Protein AF-A0A416H8G9-F1 (afdb_monomer)

Solvent-accessible surface area (backbone atoms only — not comparable to full-atom values): 13005 Å² total; per-residue (Å²): 38,46,40,58,6,48,70,27,66,53,46,14,32,50,13,48,79,43,78,38,72,50,59,81,44,79,24,55,29,60,42,10,0,0,34,11,0,0,20,3,62,69,19,34,13,3,30,8,29,42,36,38,37,40,20,17,44,37,40,20,28,12,47,40,0,0,1,32,8,0,0,21,23,76,67,27,14,5,27,9,29,39,40,35,29,65,22,33,21,39,38,41,19,28,33,76,69,22,33,20,70,10,13,5,66,86,25,50,53,58,49,79,46,72,57,18,16,36,43,20,52,55,50,47,28,38,46,26,37,69,22,45,56,71,54,69,45,72,44,50,68,89,19,37,40,33,31,42,66,89,16,34,45,33,39,43,66,92,33,51,42,44,41,59,31,42,35,41,38,54,22,36,38,38,39,42,41,83,64,72,44,63,69,73,45,71,87,50,57,58,27,38,66,60,54,62,52,78,46,42,28,44,98,92,42,74,45,85,85,75,70,83,59,75,72,40,61,37,36,44,33,30,40,44,53,86,46,74,53,91,82,61,94,27,60,90,61,39,35,35,35,23,51,76,90,45,76,74,48,75,35,63,51,52,98,49,30,30,70,46,83,44,67,30,52,66,87,90,36,57,94,74,91,80,60,78,49,71,70

Nearest PDB structures (foldseek):
  8xrp-assembly1_O  TM=6.177E-01  e=4.328E+00  Homo sapiens
  8yi7-assembly1_C  TM=5.721E-01  e=3.527E+00  Homo sapiens
  3l5i-assembly1_A  TM=3.978E-01  e=3.351E+00  Homo sapiens
  4y9v-assembly1_A  TM=1.645E-01  e=2.225E+00  Acinetobacter phage AP22

Mean predicted aligned error: 10.94 Å

Foldseek 3Di:
DLAAWEEDQAETAWRAEEEAQEDAEFFEEAFFWSHTWYEHEAYEIHWRHAYEYAYYEEFFEYAQWASGTWGDYPHAIHWRAEYEYHYQYAYAQYYNQAWSHTIGHRYGRHYYHYAAYWYHRHQEIEGHAEHEHRAEDENDAPHEHEYAANYEYEDAAPHAYHYNYEYEYPHYYAYAPQDHPDDYDDDDHHAYPWDWDWWKDFPRHTDPVPDDDQQGKIKTKIQTPDDDHPDDPDDPQKKFKDWVPHTPDMFGHDPRMTIDIHHQYDPVRDPDDIDMDMD

Structure (mmCIF, N/CA/C/O backbone):
data_AF-A0A416H8G9-F1
#
_entry.id   AF-A0A416H8G9-F1
#
loop_
_atom_site.group_PDB
_atom_site.id
_atom_site.type_symbol
_atom_site.label_atom_id
_atom_site.label_alt_id
_atom_site.label_comp_id
_atom_site.label_asym_id
_atom_site.label_entity_id
_atom_site.label_seq_id
_atom_site.pdbx_PDB_ins_code
_atom_site.Cartn_x
_atom_site.Cartn_y
_atom_site.Cartn_z
_atom_site.occupancy
_atom_site.B_iso_or_equiv
_atom_site.auth_seq_id
_atom_site.auth_comp_id
_atom_site.auth_asym_id
_atom_site.auth_atom_id
_atom_site.pdbx_PDB_model_num
ATOM 1 N N . ALA A 1 1 ? 6.445 -4.643 -20.396 1.00 96.81 1 ALA A N 1
ATOM 2 C CA . ALA A 1 1 ? 6.215 -4.467 -18.958 1.00 96.81 1 ALA A CA 1
ATOM 3 C C . ALA A 1 1 ? 5.342 -5.609 -18.469 1.00 96.81 1 ALA A C 1
ATOM 5 O O . ALA A 1 1 ? 4.751 -6.277 -19.313 1.00 96.81 1 ALA A O 1
ATOM 6 N N . GLY A 1 2 ? 5.252 -5.830 -17.157 1.00 97.88 2 GLY A N 1
ATOM 7 C CA . GLY A 1 2 ? 4.222 -6.715 -16.602 1.00 97.88 2 GLY A CA 1
ATOM 8 C C . GLY A 1 2 ? 2.822 -6.176 -16.919 1.00 97.88 2 GLY A C 1
ATOM 9 O O . GLY A 1 2 ? 1.976 -6.901 -17.428 1.00 97.88 2 GLY A O 1
ATOM 10 N N . ILE A 1 3 ? 2.626 -4.866 -16.727 1.00 98.56 3 ILE A N 1
ATOM 11 C CA . ILE A 1 3 ? 1.451 -4.103 -17.182 1.00 98.56 3 ILE A CA 1
ATOM 12 C C . ILE A 1 3 ? 1.928 -2.863 -17.947 1.00 98.56 3 ILE A C 1
ATOM 14 O O . ILE A 1 3 ? 2.752 -2.107 -17.434 1.00 98.56 3 ILE A O 1
ATOM 18 N N . GLY A 1 4 ? 1.421 -2.641 -19.162 1.00 98.06 4 GLY A N 1
ATOM 19 C CA . GLY A 1 4 ? 1.757 -1.479 -19.991 1.00 98.06 4 GLY A CA 1
ATOM 20 C C . GLY A 1 4 ? 2.415 -1.860 -21.316 1.00 98.06 4 GLY A C 1
ATOM 21 O O . GLY A 1 4 ? 1.924 -2.720 -22.044 1.00 98.06 4 GLY A O 1
ATOM 22 N N . GLY A 1 5 ? 3.525 -1.203 -21.646 1.00 97.62 5 GLY A N 1
ATOM 23 C CA . GLY A 1 5 ? 4.149 -1.267 -22.963 1.00 97.62 5 GLY A CA 1
ATOM 24 C C . GLY A 1 5 ? 4.795 -2.616 -23.299 1.00 97.62 5 GLY A C 1
ATOM 25 O O . GLY A 1 5 ? 5.463 -3.238 -22.465 1.00 97.62 5 GLY A O 1
ATOM 26 N N . GLY A 1 6 ? 4.634 -3.061 -24.548 1.00 96.81 6 GLY A N 1
ATOM 27 C CA . GLY A 1 6 ? 5.228 -4.296 -25.075 1.00 96.81 6 GLY A CA 1
ATOM 28 C C . GLY A 1 6 ? 6.736 -4.197 -25.336 1.00 96.81 6 GLY A C 1
ATOM 29 O O . GLY A 1 6 ? 7.301 -3.110 -25.435 1.00 96.81 6 GLY A O 1
ATOM 30 N N . SER A 1 7 ? 7.412 -5.339 -25.451 1.00 96.25 7 SER A N 1
ATOM 31 C CA . SER A 1 7 ? 8.809 -5.382 -25.902 1.00 96.25 7 SER A CA 1
ATOM 32 C C . SER A 1 7 ? 8.925 -5.114 -27.402 1.00 96.25 7 SER A C 1
ATOM 34 O O . SER A 1 7 ? 8.075 -5.567 -28.167 1.00 96.25 7 SER A O 1
ATOM 36 N N . GLY A 1 8 ? 10.011 -4.475 -27.831 1.00 92.12 8 GLY A N 1
ATOM 37 C CA . GLY A 1 8 ? 10.322 -4.283 -29.246 1.00 92.12 8 GLY A CA 1
ATOM 38 C C . GLY A 1 8 ? 11.797 -4.510 -29.559 1.00 92.12 8 GLY A C 1
ATOM 39 O O . GLY A 1 8 ? 12.669 -4.377 -28.698 1.00 92.12 8 GLY A O 1
ATOM 40 N N . SER A 1 9 ? 12.078 -4.876 -30.811 1.00 89.19 9 SER A N 1
ATOM 41 C CA . SER A 1 9 ? 13.441 -5.116 -31.292 1.00 89.19 9 SER A CA 1
ATOM 42 C C . SER A 1 9 ? 14.264 -3.828 -31.328 1.00 89.19 9 SER A C 1
ATOM 44 O O . SER A 1 9 ? 15.417 -3.842 -30.920 1.00 89.19 9 SER A O 1
ATOM 46 N N . SER A 1 10 ? 13.681 -2.706 -31.747 1.00 87.12 10 SER A N 1
ATOM 47 C CA . SER A 1 10 ? 14.335 -1.390 -31.778 1.00 87.12 10 SER A CA 1
ATOM 48 C C . SER A 1 10 ? 13.939 -0.501 -30.597 1.00 87.12 10 SER A C 1
ATOM 50 O O . SER A 1 10 ? 14.797 0.107 -29.960 1.00 87.12 10 SER A O 1
ATOM 52 N N . SER A 1 11 ? 12.650 -0.441 -30.270 1.00 93.12 11 SER A N 1
ATOM 53 C CA . SER A 1 11 ? 12.134 0.389 -29.181 1.00 93.12 11 SER A CA 1
ATOM 54 C C . SER A 1 11 ? 11.072 -0.358 -28.392 1.00 93.12 11 SER A C 1
ATOM 56 O O . SER A 1 11 ? 10.182 -0.975 -28.976 1.00 93.12 11 SER A O 1
ATOM 58 N N . GLY A 1 12 ? 11.156 -0.291 -27.066 1.00 96.62 12 GLY A N 1
ATOM 59 C CA . GLY A 1 12 ? 10.085 -0.750 -26.192 1.00 96.62 12 GLY A CA 1
ATOM 60 C C . GLY A 1 12 ? 8.863 0.160 -26.314 1.00 96.62 12 GLY A C 1
ATOM 61 O O . GLY A 1 12 ? 8.994 1.376 -26.449 1.00 96.62 12 GLY A O 1
ATOM 62 N N . GLY A 1 13 ? 7.666 -0.419 -26.246 1.00 97.94 13 GLY A N 1
ATOM 63 C CA . GLY A 1 13 ? 6.428 0.353 -26.205 1.00 97.94 13 GLY A CA 1
ATOM 64 C C . GLY A 1 13 ? 6.337 1.183 -24.924 1.00 97.94 13 GLY A C 1
ATOM 65 O O . GLY A 1 13 ? 6.732 0.723 -23.852 1.00 97.94 13 GLY A O 1
ATOM 66 N N . SER A 1 14 ? 5.805 2.398 -25.015 1.00 97.56 14 SER A N 1
ATOM 67 C CA . SER A 1 14 ? 5.523 3.227 -23.837 1.00 97.56 14 SER A CA 1
ATOM 68 C C . SER A 1 14 ? 4.392 2.635 -22.990 1.00 97.56 14 SER A C 1
ATOM 70 O O . SER A 1 14 ? 3.512 1.954 -23.511 1.00 97.56 14 SER A O 1
ATOM 72 N N . GLY A 1 15 ? 4.391 2.928 -21.688 1.00 97.44 15 GLY A N 1
ATOM 73 C CA . GLY A 1 15 ? 3.381 2.450 -20.739 1.00 97.44 15 GLY A CA 1
ATOM 74 C C . GLY A 1 15 ? 1.970 2.990 -20.969 1.00 97.44 15 GLY A C 1
ATOM 75 O O . GLY A 1 15 ? 1.012 2.382 -20.507 1.00 97.44 15 GLY A O 1
ATOM 76 N N . GLY A 1 16 ? 1.823 4.085 -21.723 1.00 97.62 16 GLY A N 1
ATOM 77 C CA . GLY A 1 16 ? 0.521 4.701 -21.986 1.00 97.62 16 GLY A CA 1
ATOM 78 C C . GLY A 1 16 ? -0.097 5.289 -20.717 1.00 97.62 16 GLY A C 1
ATOM 79 O O . GLY A 1 16 ? 0.622 5.814 -19.869 1.00 97.62 16 GLY A O 1
ATOM 80 N N . THR A 1 17 ? -1.421 5.219 -20.600 1.00 98.62 17 THR A N 1
ATOM 81 C CA . THR A 1 17 ? -2.151 5.601 -19.384 1.00 98.62 17 THR A CA 1
ATOM 82 C C . THR A 1 17 ? -2.573 4.339 -18.645 1.00 98.62 17 THR A C 1
ATOM 84 O O . THR A 1 17 ? -3.268 3.500 -19.215 1.00 98.62 17 THR A O 1
ATOM 87 N N . ILE A 1 18 ? -2.153 4.208 -17.389 1.00 98.75 18 ILE A N 1
ATOM 88 C CA . ILE A 1 18 ? -2.459 3.067 -16.525 1.00 98.75 18 ILE A CA 1
ATOM 89 C C . ILE A 1 18 ? -3.133 3.600 -15.263 1.00 98.75 18 ILE A C 1
ATOM 91 O O . ILE A 1 18 ? -2.571 4.446 -14.566 1.00 98.75 18 ILE A O 1
ATOM 95 N N . GLU A 1 19 ? -4.324 3.091 -14.962 1.00 98.62 19 GLU A N 1
ATOM 96 C CA . GLU A 1 19 ? -5.094 3.453 -13.774 1.00 98.62 19 GLU A CA 1
ATOM 97 C C . GLU A 1 19 ? -5.441 2.193 -12.976 1.00 98.62 19 GLU A C 1
ATOM 99 O O . GLU A 1 19 ? -5.990 1.235 -13.522 1.00 98.62 19 GLU A O 1
ATOM 104 N N . ILE A 1 20 ? -5.087 2.182 -11.690 1.00 98.50 20 ILE A N 1
ATOM 105 C CA . ILE A 1 20 ? -5.393 1.097 -10.754 1.00 98.50 20 ILE A CA 1
ATOM 106 C C . ILE A 1 20 ? -6.251 1.669 -9.634 1.00 98.50 20 ILE A C 1
ATOM 108 O O . ILE A 1 20 ? -5.776 2.457 -8.816 1.00 98.50 20 ILE A O 1
ATOM 112 N N . SER A 1 21 ? -7.515 1.258 -9.597 1.00 97.75 21 SER A N 1
ATOM 113 C CA . SER A 1 21 ? -8.502 1.769 -8.643 1.00 97.75 21 SER A CA 1
ATOM 114 C C . SER A 1 21 ? -8.726 0.880 -7.420 1.00 97.75 21 SER A C 1
ATOM 116 O O . SER A 1 21 ? -9.435 1.280 -6.501 1.00 97.75 21 SER A O 1
ATOM 118 N N . GLY A 1 22 ? -8.163 -0.330 -7.393 1.00 94.75 22 GLY A N 1
ATOM 119 C CA . GLY A 1 22 ? -8.378 -1.286 -6.310 1.00 94.75 22 GLY A CA 1
ATOM 120 C C . GLY A 1 22 ? -7.903 -2.700 -6.634 1.00 94.75 22 GLY A C 1
ATOM 121 O O . GLY A 1 22 ? -7.316 -2.956 -7.686 1.00 94.75 22 GLY A O 1
ATOM 122 N N . GLY A 1 23 ? -8.208 -3.626 -5.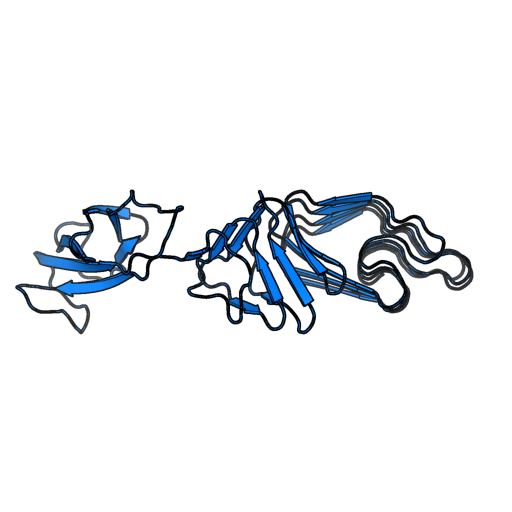722 1.00 96.81 23 GLY A N 1
ATOM 123 C CA . GLY A 1 23 ? -7.859 -5.043 -5.833 1.00 96.81 23 GLY A CA 1
ATOM 124 C C . GLY A 1 23 ? -6.406 -5.356 -5.470 1.00 96.81 23 GLY A C 1
ATOM 125 O O . GLY A 1 23 ? -5.660 -4.498 -4.997 1.00 96.81 23 GLY A O 1
ATOM 126 N N . THR A 1 24 ? -6.013 -6.610 -5.686 1.00 97.38 24 THR A N 1
ATOM 127 C CA . THR A 1 24 ? -4.623 -7.063 -5.559 1.00 97.38 24 THR A CA 1
ATOM 128 C C . THR A 1 24 ? -4.001 -7.141 -6.946 1.00 97.38 24 THR A C 1
ATOM 130 O O . THR A 1 24 ? -4.431 -7.935 -7.781 1.00 97.38 24 THR A O 1
ATOM 133 N N . VAL A 1 25 ? -2.979 -6.329 -7.196 1.00 98.50 25 VAL A N 1
ATOM 134 C CA . VAL A 1 25 ? -2.263 -6.273 -8.472 1.00 98.50 25 VAL A CA 1
ATOM 135 C C . VAL A 1 25 ? -0.829 -6.719 -8.251 1.00 98.50 25 VAL A C 1
ATOM 137 O O . VAL A 1 25 ? -0.121 -6.173 -7.412 1.00 98.50 25 VAL A O 1
ATOM 140 N N . THR A 1 26 ? -0.378 -7.708 -9.017 1.00 98.50 26 THR A N 1
ATOM 141 C CA . THR A 1 26 ? 1.024 -8.138 -9.039 1.00 98.50 26 THR A CA 1
ATOM 142 C C . THR A 1 26 ? 1.532 -8.091 -10.471 1.00 98.50 26 THR A C 1
ATOM 144 O O . THR A 1 26 ? 1.047 -8.822 -11.330 1.00 98.50 26 THR A O 1
ATOM 147 N N . ALA A 1 27 ? 2.500 -7.219 -10.730 1.00 98.50 27 ALA A N 1
ATOM 148 C CA . ALA A 1 27 ? 3.074 -6.987 -12.043 1.00 98.50 27 ALA A CA 1
ATOM 149 C C . ALA A 1 27 ? 4.587 -7.204 -11.983 1.00 98.50 27 ALA A C 1
ATOM 151 O O . ALA A 1 27 ? 5.305 -6.475 -11.302 1.00 98.50 27 ALA A O 1
ATOM 152 N N . THR A 1 28 ? 5.070 -8.218 -12.696 1.00 98.44 28 THR A N 1
ATOM 153 C CA . THR A 1 28 ? 6.483 -8.608 -12.691 1.00 98.44 28 THR A CA 1
ATOM 154 C C . THR A 1 28 ? 7.054 -8.555 -14.103 1.00 98.44 28 THR A C 1
ATOM 156 O O . THR A 1 28 ? 6.348 -8.771 -15.090 1.00 98.44 28 THR A O 1
ATOM 159 N N . SER A 1 29 ? 8.338 -8.235 -14.221 1.00 98.25 29 SER A N 1
ATOM 160 C CA . SER A 1 29 ? 9.050 -8.212 -15.497 1.00 98.25 29 SER A CA 1
ATOM 161 C C . SER A 1 29 ? 10.532 -8.520 -15.289 1.00 98.25 29 SER A C 1
ATOM 163 O O . SER A 1 29 ? 11.078 -8.324 -14.214 1.00 98.25 29 SER A O 1
ATOM 165 N N . VAL A 1 30 ? 11.214 -9.004 -16.325 1.00 97.31 30 VAL A N 1
ATOM 166 C CA . VAL A 1 30 ? 12.681 -9.143 -16.292 1.00 97.31 30 VAL A CA 1
ATOM 167 C C . VAL A 1 30 ? 13.343 -7.892 -16.865 1.00 97.31 30 VAL A C 1
ATOM 169 O O . VAL A 1 30 ? 14.249 -7.331 -16.263 1.00 97.31 30 VAL A O 1
ATOM 172 N N . HIS A 1 31 ? 12.880 -7.429 -18.029 1.00 96.88 31 HIS A N 1
ATOM 173 C CA . HIS A 1 31 ? 13.537 -6.352 -18.778 1.00 96.88 31 HIS A CA 1
ATOM 174 C C . HIS A 1 31 ? 12.720 -5.054 -18.833 1.00 96.88 31 HIS A C 1
ATOM 176 O O . HIS A 1 31 ? 13.243 -3.968 -18.605 1.00 96.88 31 HIS A O 1
ATOM 182 N N . GLY A 1 32 ? 11.424 -5.139 -19.145 1.00 97.75 32 GLY A N 1
ATOM 183 C CA . GLY A 1 32 ? 10.541 -3.970 -19.072 1.00 97.75 32 GLY A CA 1
ATOM 184 C C . GLY A 1 32 ? 10.281 -3.566 -17.622 1.00 97.75 32 GLY A C 1
ATOM 185 O O . GLY A 1 32 ? 10.695 -4.276 -16.705 1.00 97.75 32 GLY A O 1
ATOM 186 N N . ALA A 1 33 ? 9.545 -2.485 -17.405 1.00 98.56 33 ALA A N 1
ATOM 187 C CA . ALA A 1 33 ? 9.087 -2.151 -16.065 1.00 98.56 33 ALA A CA 1
ATOM 188 C C . ALA A 1 33 ? 8.105 -3.205 -15.519 1.00 98.56 33 ALA A C 1
ATOM 190 O O . ALA A 1 33 ? 7.468 -3.920 -16.304 1.00 98.56 33 ALA A O 1
ATOM 191 N N . GLY A 1 34 ? 7.950 -3.290 -14.196 1.00 98.75 34 GLY A N 1
ATOM 192 C CA . GLY A 1 34 ? 6.837 -4.031 -13.594 1.00 98.75 34 GLY A CA 1
ATOM 193 C C . GLY A 1 34 ? 5.511 -3.446 -14.086 1.00 98.75 34 GLY A C 1
ATOM 194 O O . GLY A 1 34 ? 4.744 -4.122 -14.773 1.00 98.75 34 GLY A O 1
ATOM 195 N N . ILE A 1 35 ? 5.318 -2.142 -13.869 1.00 98.88 35 ILE A N 1
ATOM 196 C CA . ILE A 1 35 ? 4.219 -1.341 -14.433 1.00 98.88 35 ILE A CA 1
ATOM 197 C C . ILE A 1 35 ? 4.806 -0.165 -15.221 1.00 98.88 35 ILE A C 1
ATOM 199 O O . ILE A 1 35 ? 5.569 0.624 -14.671 1.00 98.88 35 ILE A O 1
ATOM 203 N N . GLY A 1 36 ? 4.454 -0.026 -16.500 1.00 98.62 36 GLY A N 1
ATOM 204 C CA . GLY A 1 36 ? 4.887 1.085 -17.350 1.00 98.62 36 GLY A CA 1
ATOM 205 C C . GLY A 1 36 ? 5.529 0.631 -18.660 1.00 98.62 36 GLY A C 1
ATOM 206 O O . GLY A 1 36 ? 4.899 -0.037 -19.476 1.00 98.62 36 GLY A O 1
ATOM 207 N N . GLY A 1 37 ? 6.772 1.041 -18.900 1.00 98.44 37 GLY A N 1
ATOM 208 C CA . GLY A 1 37 ? 7.460 0.937 -20.184 1.00 98.44 37 GLY A CA 1
ATOM 209 C C . GLY A 1 37 ? 7.992 -0.454 -20.547 1.00 98.44 37 GLY A C 1
ATOM 210 O O . GLY A 1 37 ? 8.422 -1.246 -19.705 1.00 98.44 37 GLY A O 1
ATOM 211 N N . GLY A 1 38 ? 7.982 -0.764 -21.841 1.00 98.25 38 GLY A N 1
ATOM 212 C CA . GLY A 1 38 ? 8.476 -2.011 -22.417 1.00 98.25 38 GLY A CA 1
ATOM 213 C C . GLY A 1 38 ? 9.994 -2.075 -22.601 1.00 98.25 38 GLY A C 1
ATOM 214 O O . GLY A 1 38 ? 10.701 -1.079 -22.492 1.00 98.25 38 GLY A O 1
ATOM 215 N N . TYR A 1 39 ? 10.500 -3.268 -22.906 1.00 98.00 39 TYR A N 1
ATOM 216 C CA . TYR A 1 39 ? 11.921 -3.508 -23.178 1.00 98.00 39 TYR A CA 1
ATOM 217 C C . TYR A 1 39 ? 12.284 -3.204 -24.639 1.00 98.00 39 TYR A C 1
ATOM 219 O O . TYR A 1 39 ? 11.576 -3.659 -25.539 1.00 98.00 39 TYR A O 1
ATOM 227 N N . GLY A 1 40 ? 13.386 -2.488 -24.877 1.00 96.81 40 GLY A N 1
ATOM 228 C CA . GLY A 1 40 ? 13.958 -2.276 -26.214 1.00 96.81 40 GLY A CA 1
ATOM 229 C C . GLY A 1 40 ? 15.236 -3.090 -26.430 1.00 96.81 40 GLY A C 1
ATOM 230 O O . GLY A 1 40 ? 16.276 -2.739 -25.879 1.00 96.81 40 GLY A O 1
ATOM 231 N N . TYR A 1 41 ? 15.192 -4.149 -27.247 1.00 92.31 41 TYR A N 1
ATOM 232 C CA . TYR A 1 41 ? 16.311 -5.097 -27.360 1.00 92.31 41 TYR A CA 1
ATOM 233 C C . TYR A 1 41 ? 17.579 -4.463 -27.940 1.00 92.31 41 TYR A C 1
ATOM 235 O O . TYR A 1 41 ? 18.635 -4.572 -27.343 1.00 92.31 41 TYR A O 1
ATOM 243 N N . TYR A 1 42 ? 17.505 -3.767 -29.070 1.00 89.00 42 TYR A N 1
ATOM 244 C CA . TYR A 1 42 ? 18.666 -3.139 -29.717 1.00 89.00 42 TYR A CA 1
ATOM 245 C C . TYR A 1 42 ? 18.675 -1.612 -29.599 1.00 89.00 42 TYR A C 1
ATOM 247 O O . TYR A 1 42 ? 19.499 -0.954 -30.229 1.00 89.00 42 TYR A O 1
ATOM 255 N N . GLY A 1 43 ? 17.762 -1.028 -28.823 1.00 89.44 43 GLY A N 1
ATOM 256 C CA . GLY A 1 43 ? 17.635 0.424 -28.754 1.00 89.44 43 GLY A CA 1
ATOM 257 C C . GLY A 1 43 ? 17.068 0.914 -27.436 1.00 89.44 43 GLY A C 1
ATOM 258 O O . GLY A 1 43 ? 17.675 0.698 -26.387 1.00 89.44 43 GLY A O 1
ATOM 259 N N . VAL A 1 44 ? 15.958 1.646 -27.503 1.00 95.06 44 VAL A N 1
ATOM 260 C CA . VAL A 1 44 ? 15.477 2.465 -26.383 1.00 95.06 44 VAL A CA 1
ATOM 261 C C . VAL A 1 44 ? 14.359 1.753 -25.630 1.00 95.06 44 VAL A C 1
ATOM 263 O O . VAL A 1 44 ? 13.414 1.248 -26.237 1.00 9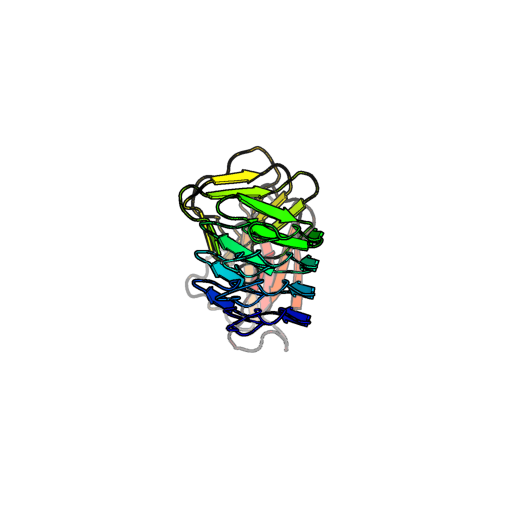5.06 44 VAL A O 1
ATOM 266 N N . GLY A 1 45 ? 14.458 1.709 -24.306 1.00 97.50 45 GLY A N 1
ATOM 267 C CA . GLY A 1 45 ? 13.384 1.242 -23.441 1.00 97.50 45 GLY A CA 1
ATOM 268 C C . GLY A 1 45 ? 12.159 2.153 -23.520 1.00 97.50 45 GLY A C 1
ATOM 269 O O . GLY A 1 45 ? 12.267 3.367 -23.687 1.00 97.50 45 GLY A O 1
ATOM 270 N N . GLY A 1 46 ? 10.970 1.574 -23.398 1.00 98.19 46 GLY A N 1
ATOM 271 C CA . GLY A 1 46 ? 9.729 2.339 -23.413 1.00 98.19 46 GLY A CA 1
ATOM 272 C C . GLY A 1 46 ? 9.624 3.259 -22.199 1.00 98.19 46 GLY A C 1
ATOM 273 O O . GLY A 1 46 ? 10.012 2.882 -21.091 1.00 98.19 46 GLY A O 1
ATOM 274 N N . SER A 1 47 ? 9.079 4.462 -22.383 1.00 98.12 47 SER A N 1
ATOM 275 C CA . SER A 1 47 ? 8.805 5.377 -21.268 1.00 98.12 47 SER A CA 1
ATOM 276 C C . SER A 1 47 ? 7.659 4.861 -20.391 1.00 98.12 47 SER A C 1
ATOM 278 O O . SER A 1 47 ? 6.757 4.189 -20.887 1.00 98.12 47 SER A O 1
ATOM 280 N N . GLY A 1 48 ? 7.650 5.210 -19.104 1.00 98.06 48 GLY A N 1
ATOM 281 C CA . GLY A 1 48 ? 6.655 4.737 -18.135 1.00 98.06 48 GLY A CA 1
ATOM 282 C C . GLY A 1 48 ? 5.223 5.203 -18.379 1.00 98.06 48 GLY A C 1
ATOM 283 O O . GLY A 1 48 ? 4.291 4.513 -17.983 1.00 98.06 48 GLY A O 1
ATOM 284 N N . GLY A 1 49 ? 5.034 6.307 -19.107 1.00 98.19 49 GLY A N 1
ATOM 285 C CA . GLY A 1 49 ? 3.705 6.859 -19.375 1.00 98.19 49 GLY A CA 1
ATOM 286 C C . GLY A 1 49 ? 3.126 7.599 -18.167 1.00 98.19 49 GLY A C 1
ATOM 287 O O . GLY A 1 49 ? 3.874 8.196 -17.397 1.00 98.19 49 GLY A O 1
ATOM 288 N N . THR A 1 50 ? 1.804 7.589 -18.021 1.00 98.81 50 THR A N 1
ATOM 289 C CA . THR A 1 50 ? 1.085 8.181 -16.886 1.00 98.81 50 THR A CA 1
ATOM 290 C C . THR A 1 50 ? 0.429 7.069 -16.082 1.00 98.81 50 THR A C 1
ATOM 292 O O . THR A 1 50 ? -0.462 6.386 -16.580 1.00 98.81 50 THR A O 1
ATOM 295 N N . ILE A 1 51 ? 0.858 6.901 -14.836 1.00 98.88 51 ILE A N 1
ATOM 296 C CA . ILE A 1 51 ? 0.448 5.813 -13.950 1.00 98.88 51 ILE A CA 1
ATOM 297 C C . ILE A 1 51 ? -0.213 6.423 -12.714 1.00 98.88 51 ILE A C 1
ATOM 299 O O . ILE A 1 51 ? 0.408 7.215 -12.005 1.00 98.88 51 ILE A O 1
ATOM 303 N N . THR A 1 52 ? -1.469 6.061 -12.454 1.00 98.81 52 THR A N 1
ATOM 304 C CA . THR A 1 52 ? -2.231 6.513 -11.280 1.00 98.81 52 THR A CA 1
ATOM 305 C C . THR A 1 52 ? -2.734 5.318 -10.484 1.00 98.81 52 THR A C 1
ATOM 307 O O . THR A 1 52 ? -3.345 4.411 -11.044 1.00 98.81 52 THR A O 1
ATOM 310 N N . ILE A 1 53 ? -2.484 5.323 -9.176 1.00 98.81 53 ILE A N 1
ATOM 311 C CA . ILE A 1 53 ? -2.968 4.306 -8.241 1.00 98.81 53 ILE A CA 1
ATOM 312 C C . ILE A 1 53 ? -3.815 4.997 -7.172 1.00 98.81 53 ILE A C 1
ATOM 314 O O . ILE A 1 53 ? -3.303 5.787 -6.377 1.00 98.81 53 ILE A O 1
ATOM 318 N N . SER A 1 54 ? -5.109 4.691 -7.149 1.00 97.94 54 SER A N 1
ATOM 319 C CA . SER A 1 54 ? -6.074 5.264 -6.204 1.00 97.94 54 SER A CA 1
ATOM 320 C C . SER A 1 54 ? -6.560 4.267 -5.150 1.00 97.94 54 SER A C 1
ATOM 322 O O . SER A 1 54 ? -7.143 4.684 -4.150 1.00 97.94 54 SER A O 1
ATOM 324 N N . GLY A 1 55 ? -6.271 2.972 -5.304 1.00 96.81 55 GLY A N 1
ATOM 325 C CA . GLY A 1 55 ? -6.619 1.975 -4.296 1.00 96.81 55 GLY A CA 1
ATOM 326 C C . GLY A 1 55 ? -5.942 0.622 -4.484 1.00 96.81 55 GLY A C 1
ATOM 327 O O . GLY A 1 55 ? -5.401 0.323 -5.548 1.00 96.81 55 GLY A O 1
ATOM 328 N N . GLY A 1 56 ? -6.034 -0.217 -3.451 1.00 97.19 56 GLY A N 1
ATOM 329 C CA . GLY A 1 56 ? -5.644 -1.628 -3.502 1.00 97.19 56 GLY A CA 1
ATOM 330 C C . GLY A 1 56 ? -4.202 -1.924 -3.086 1.00 97.19 56 GLY A C 1
ATOM 331 O O . GLY A 1 56 ? -3.443 -1.045 -2.680 1.00 97.19 56 GLY A O 1
ATOM 332 N N . MET A 1 57 ? -3.844 -3.203 -3.179 1.00 98.12 57 MET A N 1
ATOM 333 C CA . MET A 1 57 ? -2.509 -3.729 -2.894 1.00 98.12 57 MET A CA 1
ATOM 334 C C . MET A 1 57 ? -1.767 -3.927 -4.214 1.00 98.12 57 MET A C 1
ATOM 336 O O . MET A 1 57 ? -2.118 -4.819 -4.986 1.00 98.12 57 MET A O 1
ATOM 340 N N . VAL A 1 58 ? -0.747 -3.116 -4.490 1.00 98.81 58 VAL A N 1
ATOM 341 C CA . VAL A 1 58 ? 0.000 -3.150 -5.753 1.00 98.81 58 VAL A CA 1
ATOM 342 C C . VAL A 1 58 ? 1.445 -3.561 -5.504 1.00 98.81 58 VAL A C 1
ATOM 344 O O . VAL A 1 58 ? 2.183 -2.873 -4.810 1.00 98.81 58 VAL A O 1
ATOM 347 N N . MET A 1 59 ? 1.867 -4.659 -6.119 1.00 98.62 59 MET A N 1
ATOM 348 C CA . MET A 1 59 ? 3.251 -5.121 -6.165 1.00 98.62 59 MET A CA 1
ATOM 349 C C . MET A 1 59 ? 3.759 -5.011 -7.601 1.00 98.62 59 MET A C 1
ATOM 351 O O . MET A 1 59 ? 3.241 -5.673 -8.499 1.00 98.62 59 MET A O 1
ATOM 355 N N . ALA A 1 60 ? 4.774 -4.188 -7.823 1.00 98.75 60 ALA A N 1
ATOM 356 C CA . ALA A 1 60 ? 5.374 -3.950 -9.124 1.00 98.75 60 ALA A CA 1
ATOM 357 C C . ALA A 1 60 ? 6.881 -4.193 -9.042 1.00 98.75 60 ALA A C 1
ATOM 359 O O . ALA A 1 60 ? 7.600 -3.454 -8.367 1.00 98.75 60 ALA A O 1
ATOM 360 N N . SER A 1 61 ? 7.370 -5.229 -9.721 1.00 98.56 61 SER A N 1
ATOM 361 C CA . SER A 1 61 ? 8.781 -5.598 -9.670 1.00 98.56 61 SER A CA 1
ATOM 362 C C . SER A 1 61 ? 9.403 -5.797 -11.044 1.00 98.56 61 SER A C 1
ATOM 364 O O . SER A 1 61 ? 8.761 -6.267 -11.989 1.00 98.56 61 SER A O 1
ATOM 366 N N . SER A 1 62 ? 10.680 -5.439 -11.160 1.00 98.56 62 SER A N 1
ATOM 367 C CA . SER A 1 62 ? 11.485 -5.784 -12.324 1.00 98.56 62 SER A CA 1
ATOM 368 C C . SER A 1 62 ? 12.935 -6.088 -11.962 1.00 98.56 62 SER A C 1
ATOM 370 O O . SER A 1 62 ? 13.455 -5.576 -10.978 1.00 98.56 62 SER A O 1
ATOM 372 N N . ASP A 1 63 ? 13.606 -6.938 -12.736 1.00 98.25 63 ASP A N 1
ATOM 373 C CA . ASP A 1 63 ? 15.044 -7.160 -12.545 1.00 98.25 63 ASP A CA 1
ATOM 374 C C . ASP A 1 63 ? 15.867 -6.003 -13.135 1.00 98.25 63 ASP A C 1
ATOM 376 O O . ASP A 1 63 ? 16.723 -5.429 -12.462 1.00 98.25 63 ASP A O 1
ATOM 380 N N . ARG A 1 64 ? 15.586 -5.625 -14.390 1.00 97.31 64 ARG A N 1
ATOM 381 C CA . ARG A 1 64 ? 16.381 -4.629 -15.130 1.00 97.31 64 ARG A CA 1
ATOM 382 C C . ARG A 1 64 ? 15.669 -3.319 -15.430 1.00 97.31 64 ARG A C 1
ATOM 384 O O . ARG A 1 64 ? 16.338 -2.303 -15.584 1.00 97.31 64 ARG A O 1
ATOM 391 N N . GLY A 1 65 ? 14.352 -3.359 -15.606 1.00 97.62 65 GLY A N 1
ATOM 392 C CA . GLY A 1 65 ? 13.540 -2.155 -15.779 1.00 97.62 65 GLY A CA 1
ATOM 393 C C . GLY A 1 65 ? 13.153 -1.567 -14.427 1.00 97.62 65 GLY A C 1
ATOM 394 O O . GLY A 1 65 ? 13.431 -2.163 -13.390 1.00 97.62 65 GLY A O 1
ATOM 395 N N . ALA A 1 66 ? 12.471 -0.424 -14.423 1.00 98.50 66 ALA A N 1
ATOM 396 C CA . ALA A 1 66 ? 11.948 0.123 -13.176 1.00 98.50 66 ALA A CA 1
ATOM 397 C C . ALA A 1 66 ? 10.875 -0.796 -12.561 1.00 98.50 66 ALA A C 1
ATOM 399 O O . ALA A 1 66 ? 10.183 -1.527 -13.276 1.00 98.50 66 ALA A O 1
ATOM 400 N N . GLY A 1 67 ? 10.668 -0.733 -11.245 1.00 98.62 67 GLY A N 1
ATOM 401 C CA . GLY A 1 67 ? 9.497 -1.376 -10.635 1.00 98.62 67 GLY A CA 1
ATOM 402 C C . GLY A 1 67 ? 8.216 -0.765 -11.208 1.00 98.62 67 GLY A C 1
ATOM 403 O O . GLY A 1 67 ? 7.382 -1.458 -11.795 1.00 98.62 67 GLY A O 1
ATOM 404 N N . ILE A 1 68 ? 8.133 0.566 -11.149 1.00 98.81 68 ILE A N 1
ATOM 405 C CA . ILE A 1 68 ? 7.105 1.388 -11.794 1.00 98.81 68 ILE A CA 1
ATOM 406 C C . ILE A 1 68 ? 7.791 2.492 -12.605 1.00 98.81 68 ILE A C 1
ATOM 408 O O . ILE A 1 68 ? 8.557 3.279 -12.056 1.00 98.81 68 ILE A O 1
ATOM 412 N N . GLY A 1 69 ? 7.515 2.579 -13.904 1.00 98.50 69 GLY A N 1
ATOM 413 C CA . GLY A 1 69 ? 8.073 3.619 -14.770 1.00 98.50 69 GLY A CA 1
ATOM 414 C C . GLY A 1 69 ? 8.707 3.066 -16.042 1.00 98.50 69 GLY A C 1
ATOM 415 O O . GLY A 1 69 ? 8.065 2.328 -16.784 1.00 98.50 69 GLY A O 1
ATOM 416 N N . GLY A 1 70 ? 9.936 3.475 -16.354 1.00 98.31 70 GLY A N 1
ATOM 417 C CA . GLY A 1 70 ? 10.588 3.188 -17.635 1.00 98.31 70 GLY A CA 1
ATOM 418 C C . GLY A 1 70 ? 11.140 1.764 -17.751 1.00 98.31 70 GLY A C 1
ATOM 419 O O . GLY A 1 70 ? 11.683 1.215 -16.792 1.00 98.31 70 GLY A O 1
ATOM 420 N N . GLY A 1 71 ? 11.041 1.168 -18.941 1.00 97.88 71 GLY A N 1
ATOM 421 C CA . GLY A 1 71 ? 11.689 -0.111 -19.249 1.00 97.88 71 GLY A CA 1
ATOM 422 C C . GLY A 1 71 ? 13.162 0.056 -19.633 1.00 97.88 71 GLY A C 1
ATOM 423 O O . GLY A 1 71 ? 13.585 1.144 -20.027 1.00 97.88 71 GLY A O 1
ATOM 424 N N . ILE A 1 72 ? 13.952 -1.019 -19.558 1.00 97.25 72 ILE A N 1
ATOM 425 C CA . ILE A 1 72 ? 15.353 -0.986 -20.003 1.00 97.25 72 ILE A CA 1
ATOM 426 C C . ILE A 1 72 ? 15.449 -1.028 -21.537 1.00 97.25 72 ILE A C 1
ATOM 428 O O . ILE A 1 72 ? 14.564 -1.547 -22.222 1.00 97.25 72 ILE A O 1
ATOM 432 N N . GLY A 1 73 ? 16.553 -0.529 -22.081 1.00 93.81 73 GLY A N 1
ATOM 433 C CA . GLY A 1 73 ? 16.997 -0.828 -23.439 1.00 93.81 73 GLY A CA 1
ATOM 434 C C . GLY A 1 73 ? 18.516 -0.959 -23.465 1.00 93.81 73 GLY A C 1
ATOM 435 O O . GLY A 1 73 ? 19.186 -0.325 -22.652 1.00 93.81 73 GLY A O 1
ATOM 436 N N . TYR A 1 74 ? 19.073 -1.797 -24.347 1.00 88.94 74 TYR A N 1
ATOM 437 C CA . TYR A 1 74 ? 20.537 -1.952 -24.420 1.00 88.94 74 TYR A CA 1
ATOM 438 C C . TYR A 1 74 ? 21.248 -0.716 -24.984 1.00 88.94 74 TYR A C 1
ATOM 440 O O . TYR A 1 74 ? 22.443 -0.560 -24.753 1.00 88.94 74 TYR A O 1
ATOM 448 N N . GLY A 1 75 ? 20.529 0.162 -25.692 1.00 84.12 75 GLY A N 1
ATOM 449 C CA . GLY A 1 75 ? 21.029 1.485 -26.061 1.00 84.12 75 GLY A CA 1
ATOM 450 C C . GLY A 1 75 ? 20.803 2.505 -24.944 1.00 84.12 75 GLY A C 1
ATOM 451 O O . GLY A 1 75 ? 21.758 3.026 -24.379 1.00 84.12 75 GLY A O 1
ATOM 452 N N . TYR A 1 76 ? 19.532 2.774 -24.627 1.00 91.62 76 TYR A N 1
ATOM 453 C CA . TYR A 1 76 ? 19.118 3.717 -23.581 1.00 91.62 76 TYR A CA 1
ATOM 454 C C . TYR A 1 76 ? 17.863 3.214 -22.862 1.00 91.62 76 TYR A C 1
ATOM 456 O O . TYR A 1 76 ? 16.975 2.625 -23.474 1.00 91.62 76 TYR A O 1
ATOM 464 N N . GLY A 1 77 ? 17.759 3.462 -21.563 1.00 95.62 77 GLY A N 1
ATOM 465 C CA . GLY A 1 77 ? 16.566 3.206 -20.767 1.00 95.62 77 GLY A CA 1
ATOM 466 C C . GLY A 1 77 ? 15.455 4.218 -21.036 1.00 95.62 77 GLY A C 1
ATOM 467 O O . GLY A 1 77 ? 15.696 5.359 -21.426 1.00 95.62 77 GLY A O 1
ATOM 468 N N . GLY A 1 78 ? 14.215 3.792 -20.816 1.00 97.62 78 GLY A N 1
ATOM 469 C CA . GLY A 1 78 ? 13.055 4.667 -20.896 1.00 97.62 78 GLY A CA 1
ATOM 470 C C . GLY A 1 78 ? 12.943 5.590 -19.683 1.00 97.62 78 GLY A C 1
ATOM 471 O O . GLY A 1 78 ? 13.291 5.219 -18.560 1.00 97.62 78 GLY A O 1
ATOM 472 N N . SER A 1 79 ? 12.409 6.791 -19.905 1.00 98.12 79 SER A N 1
ATOM 473 C CA . SER A 1 79 ? 12.048 7.731 -18.837 1.00 98.12 79 SER A CA 1
ATOM 474 C C . SER A 1 79 ? 10.909 7.209 -17.956 1.00 98.12 79 SER A C 1
ATOM 476 O O . SER A 1 79 ? 10.003 6.543 -18.453 1.00 98.12 79 SER A O 1
ATOM 478 N N . GLY A 1 80 ? 10.900 7.574 -16.673 1.00 97.88 80 GLY A N 1
ATOM 479 C CA . GLY A 1 80 ? 9.922 7.109 -15.685 1.00 97.88 80 GLY A CA 1
ATOM 480 C C . GLY A 1 80 ? 8.483 7.561 -15.902 1.00 97.88 80 GLY A C 1
ATOM 481 O O . GLY A 1 80 ? 7.559 6.862 -15.500 1.00 97.88 80 GLY A O 1
ATOM 482 N N . GLY A 1 81 ? 8.272 8.673 -16.609 1.00 98.06 81 GLY A N 1
ATOM 483 C CA . GLY A 1 81 ? 6.931 9.207 -16.845 1.00 98.06 81 GLY A CA 1
ATOM 484 C C . GLY A 1 81 ? 6.354 9.910 -15.613 1.00 98.06 81 GLY A C 1
ATOM 485 O O . GLY A 1 81 ? 7.090 10.541 -14.860 1.00 98.06 81 GLY A O 1
ATOM 486 N N . GLN A 1 82 ? 5.038 9.851 -15.440 1.00 98.69 82 GLN A N 1
ATOM 487 C CA . GLN A 1 82 ? 4.321 10.469 -14.325 1.00 98.69 82 GLN A CA 1
ATOM 488 C C . GLN A 1 82 ? 3.714 9.381 -13.446 1.00 98.69 82 GLN A C 1
ATOM 490 O O . GLN A 1 82 ? 2.932 8.567 -13.933 1.00 98.69 82 GLN A O 1
ATOM 495 N N . PHE A 1 83 ? 4.029 9.395 -12.155 1.00 98.62 83 PHE A N 1
ATOM 496 C CA . PHE A 1 83 ? 3.485 8.465 -11.173 1.00 98.62 83 PHE A CA 1
ATOM 497 C C . PHE A 1 83 ? 2.702 9.212 -10.093 1.00 98.62 83 PHE A C 1
ATOM 499 O O . PHE A 1 83 ? 3.228 10.127 -9.458 1.00 98.62 83 PHE A O 1
ATOM 506 N N . THR A 1 84 ? 1.447 8.825 -9.872 1.00 98.81 84 THR A N 1
ATOM 507 C CA . THR A 1 84 ? 0.574 9.422 -8.855 1.00 98.81 84 THR A CA 1
ATOM 508 C C . THR A 1 84 ? -0.030 8.353 -7.955 1.00 98.81 84 THR A C 1
ATOM 510 O O . THR A 1 84 ? -0.560 7.357 -8.441 1.00 98.81 84 THR A O 1
ATOM 513 N N . VAL A 1 85 ? -0.012 8.609 -6.646 1.00 98.62 85 VAL A N 1
ATOM 514 C CA . VAL A 1 85 ? -0.776 7.846 -5.648 1.00 98.62 85 VAL A CA 1
ATOM 515 C C . VAL A 1 85 ? -1.703 8.820 -4.928 1.00 98.62 85 VAL A C 1
ATOM 517 O O . VAL A 1 85 ? -1.255 9.851 -4.411 1.00 98.62 85 VAL A O 1
ATOM 520 N N . ASN A 1 86 ? -3.007 8.562 -4.972 1.00 96.31 86 ASN A N 1
ATOM 521 C CA . ASN A 1 86 ? -4.029 9.509 -4.520 1.00 96.31 86 ASN A CA 1
ATOM 522 C C . ASN A 1 86 ? -5.194 8.857 -3.762 1.00 96.31 86 ASN A C 1
ATOM 524 O O . ASN A 1 86 ? -6.300 9.395 -3.784 1.00 96.31 86 ASN A O 1
ATOM 528 N N . GLY A 1 87 ? -4.960 7.742 -3.073 1.00 94.56 87 GLY A N 1
ATOM 529 C CA . GLY A 1 87 ? -6.004 7.101 -2.281 1.00 94.56 87 GLY A CA 1
ATOM 530 C C . GLY A 1 87 ? -5.497 5.990 -1.372 1.00 94.56 87 GLY A C 1
ATOM 531 O O . GLY A 1 87 ? -4.317 5.937 -1.023 1.00 94.56 87 GLY A O 1
ATOM 532 N N . ASN A 1 88 ? -6.411 5.120 -0.952 1.00 97.06 88 ASN A N 1
ATOM 533 C CA . ASN A 1 88 ? -6.151 4.037 -0.002 1.00 97.06 88 ASN A CA 1
ATOM 534 C C . ASN A 1 88 ? -5.463 2.864 -0.709 1.00 97.06 88 ASN A C 1
ATOM 536 O O . ASN A 1 88 ? -6.065 1.826 -0.990 1.00 97.06 88 ASN A O 1
ATOM 540 N N . ALA A 1 89 ? -4.199 3.079 -1.061 1.00 98.31 89 ALA A N 1
ATOM 541 C CA . ALA A 1 89 ? -3.357 2.122 -1.756 1.00 98.31 89 ALA A CA 1
ATOM 542 C C . ALA A 1 89 ? -2.095 1.813 -0.952 1.00 98.31 89 ALA A C 1
ATOM 544 O O . ALA A 1 89 ? -1.541 2.688 -0.281 1.00 98.31 89 ALA A O 1
ATOM 545 N N . VAL A 1 90 ? -1.611 0.583 -1.088 1.00 98.69 90 VAL A N 1
ATOM 546 C CA . VAL A 1 90 ? -0.273 0.176 -0.656 1.00 98.69 90 VAL A CA 1
ATOM 547 C C . VAL A 1 90 ? 0.484 -0.271 -1.895 1.00 98.69 90 VAL A C 1
ATOM 549 O O . VAL A 1 90 ? 0.052 -1.185 -2.595 1.00 98.69 90 VAL A O 1
ATOM 552 N N . VAL A 1 91 ? 1.602 0.386 -2.180 1.00 98.81 91 VAL A N 1
ATOM 553 C CA . VAL A 1 91 ? 2.400 0.163 -3.383 1.00 98.81 91 VAL A CA 1
ATOM 554 C C . VAL A 1 91 ? 3.782 -0.319 -2.983 1.00 98.81 91 VAL A C 1
ATOM 556 O O . VAL A 1 91 ? 4.493 0.382 -2.275 1.00 98.81 91 VAL A O 1
ATOM 559 N N . PHE A 1 92 ? 4.185 -1.479 -3.481 1.00 98.69 92 PHE A N 1
ATOM 560 C CA . PHE A 1 92 ? 5.551 -1.976 -3.422 1.00 98.69 92 PHE A CA 1
ATOM 561 C C . PHE A 1 92 ? 6.159 -1.900 -4.813 1.00 98.69 92 PHE A C 1
ATOM 563 O O . PHE A 1 92 ? 5.742 -2.619 -5.719 1.00 98.69 92 PHE A O 1
ATOM 570 N N . ALA A 1 93 ? 7.142 -1.026 -4.984 1.00 98.69 93 ALA A N 1
ATOM 571 C CA . ALA A 1 93 ? 7.893 -0.888 -6.215 1.00 98.69 93 ALA A CA 1
ATOM 572 C C . ALA A 1 93 ? 9.321 -1.387 -5.990 1.00 98.69 93 ALA A C 1
ATOM 574 O O . ALA A 1 93 ? 10.041 -0.871 -5.137 1.00 98.69 93 ALA A O 1
ATOM 575 N N . ILE A 1 94 ? 9.730 -2.407 -6.741 1.00 98.38 94 ILE A N 1
ATOM 576 C CA . ILE A 1 94 ? 11.013 -3.087 -6.547 1.00 98.38 94 ILE A CA 1
ATOM 577 C C . ILE A 1 94 ? 11.743 -3.180 -7.883 1.00 98.38 94 ILE A C 1
ATOM 579 O O . ILE A 1 94 ? 11.170 -3.528 -8.911 1.00 98.38 94 ILE A O 1
ATOM 583 N N . SER A 1 95 ? 13.031 -2.864 -7.864 1.00 98.25 95 SER A N 1
ATOM 584 C CA . SER A 1 95 ? 13.913 -3.023 -9.014 1.00 98.25 95 SER A CA 1
ATOM 585 C C . SER A 1 95 ? 15.316 -3.357 -8.533 1.00 98.25 95 SER A C 1
ATOM 587 O O . SER A 1 95 ? 15.765 -2.761 -7.555 1.00 98.25 95 SER A O 1
ATOM 589 N N . ASN A 1 96 ? 15.995 -4.290 -9.203 1.00 97.25 96 ASN A N 1
ATOM 590 C CA . ASN A 1 96 ? 17.363 -4.668 -8.840 1.00 97.25 96 ASN A CA 1
ATOM 591 C C . ASN A 1 96 ? 18.418 -3.769 -9.501 1.00 97.25 96 ASN A C 1
ATOM 593 O O . ASN A 1 96 ? 19.474 -3.547 -8.915 1.00 97.25 96 ASN A O 1
ATOM 597 N N . GLN A 1 97 ? 18.168 -3.285 -10.725 1.00 96.19 97 GLN A N 1
ATOM 598 C CA . GLN A 1 97 ? 19.192 -2.604 -11.542 1.00 96.19 97 GLN A CA 1
ATOM 599 C C . GLN A 1 97 ? 18.781 -1.212 -12.059 1.00 96.19 97 GLN A C 1
ATOM 601 O O . GLN A 1 97 ? 19.611 -0.497 -12.616 1.00 96.19 97 GLN A O 1
ATOM 606 N N . ALA A 1 98 ? 17.523 -0.812 -11.877 1.00 96.44 98 ALA A N 1
ATOM 607 C CA . ALA A 1 98 ? 16.987 0.512 -12.216 1.00 96.44 98 ALA A CA 1
ATOM 608 C C . ALA A 1 98 ? 16.274 1.160 -11.013 1.00 96.44 98 ALA A C 1
ATOM 610 O O . ALA A 1 98 ? 16.227 0.574 -9.928 1.00 96.44 98 ALA A O 1
ATOM 611 N N . ALA A 1 99 ? 15.680 2.343 -11.197 1.00 97.62 99 ALA A N 1
ATOM 612 C CA . ALA A 1 99 ? 14.883 2.984 -10.156 1.00 97.62 99 ALA A CA 1
ATOM 613 C C . ALA A 1 99 ? 13.697 2.102 -9.723 1.00 97.62 99 ALA A C 1
ATOM 615 O O . ALA A 1 99 ? 13.038 1.460 -10.541 1.00 97.62 99 ALA A O 1
ATOM 616 N N . HIS A 1 100 ? 13.380 2.088 -8.428 1.00 98.44 100 HIS A N 1
ATOM 617 C CA . HIS A 1 100 ? 12.166 1.433 -7.932 1.00 98.44 100 HIS A CA 1
ATOM 618 C C . HIS A 1 100 ? 10.920 2.078 -8.547 1.00 98.44 100 HIS A C 1
ATOM 620 O O . HIS A 1 100 ? 10.095 1.390 -9.146 1.00 98.44 100 HIS A O 1
ATOM 626 N N . ILE A 1 101 ? 10.849 3.409 -8.481 1.00 98.50 101 ILE A N 1
ATOM 627 C CA . ILE A 1 101 ? 9.873 4.231 -9.193 1.00 98.50 101 ILE A CA 1
ATOM 628 C C . ILE A 1 101 ? 10.643 5.296 -9.965 1.00 98.50 101 ILE A C 1
ATOM 630 O O . ILE A 1 101 ? 11.279 6.147 -9.342 1.00 98.50 101 ILE A O 1
ATOM 634 N N . GLY A 1 102 ? 10.571 5.267 -11.294 1.00 97.94 102 GLY A N 1
ATOM 635 C CA . GLY A 1 102 ? 11.250 6.245 -12.137 1.00 97.94 102 GLY A CA 1
ATOM 636 C C . GLY A 1 102 ? 11.833 5.667 -13.422 1.00 97.94 102 GLY A C 1
ATOM 637 O O . GLY A 1 102 ? 11.220 4.824 -14.083 1.00 97.94 102 GLY A O 1
ATOM 638 N N . GLY A 1 103 ? 12.987 6.192 -13.827 1.00 96.94 103 GLY A N 1
ATOM 639 C CA . GLY A 1 103 ? 13.637 5.858 -15.093 1.00 96.94 103 GLY A CA 1
ATOM 640 C C . GLY A 1 103 ? 14.492 4.591 -15.029 1.00 96.94 103 GLY A C 1
ATOM 641 O O . GLY A 1 103 ? 14.892 4.123 -13.965 1.00 96.94 103 GLY A O 1
ATOM 642 N N . SER A 1 104 ? 14.803 4.039 -16.201 1.00 95.06 104 SER A N 1
ATOM 643 C CA . SER A 1 104 ? 15.918 3.094 -16.363 1.00 95.06 104 SER A CA 1
ATOM 644 C C . SER A 1 104 ? 17.197 3.835 -16.777 1.00 95.06 104 SER A C 1
ATOM 646 O O . SER A 1 104 ? 17.133 5.006 -17.137 1.00 95.06 104 SER A O 1
ATOM 648 N N . SER A 1 105 ? 18.358 3.167 -16.764 1.00 92.25 105 SER A N 1
ATOM 649 C CA . SER A 1 105 ? 19.664 3.776 -17.097 1.00 92.25 105 SER A CA 1
ATOM 650 C C . SER A 1 105 ? 19.632 4.617 -18.383 1.00 92.25 105 SER A C 1
ATOM 652 O O . SER A 1 105 ? 19.331 4.097 -19.452 1.00 92.25 105 SER A O 1
ATOM 654 N N . GLY A 1 106 ? 19.934 5.915 -18.292 1.00 90.31 106 GLY A N 1
ATOM 655 C CA . GLY A 1 106 ? 19.894 6.854 -19.423 1.00 90.31 106 GLY A CA 1
ATOM 656 C C . GLY A 1 106 ? 18.527 7.499 -19.696 1.00 90.31 106 GLY A C 1
ATOM 657 O O . GLY A 1 106 ? 18.452 8.433 -20.491 1.00 90.31 106 GLY A O 1
ATOM 658 N N . GLY A 1 107 ? 17.467 7.051 -19.023 1.00 94.38 107 GLY A N 1
ATOM 659 C CA . GLY A 1 107 ? 16.163 7.707 -18.978 1.00 94.38 107 GLY A CA 1
ATOM 660 C C . GLY A 1 107 ? 16.060 8.689 -17.809 1.00 94.38 107 GLY A C 1
ATOM 661 O O . GLY A 1 107 ? 16.749 8.561 -16.801 1.00 94.38 107 GLY A O 1
ATOM 662 N N . SER A 1 108 ? 15.178 9.682 -17.922 1.00 96.56 108 SER A N 1
ATOM 663 C CA . SER A 1 108 ? 14.897 10.608 -16.815 1.00 96.56 108 SER A CA 1
ATOM 664 C C . SER A 1 108 ? 14.010 9.955 -15.751 1.00 96.56 108 SER A C 1
ATOM 666 O O . SER A 1 108 ? 13.096 9.215 -16.113 1.00 96.56 108 SER A O 1
ATOM 668 N N . GLU A 1 109 ? 14.146 10.340 -14.482 1.00 96.81 109 GLU A N 1
ATOM 669 C CA . GLU A 1 109 ? 13.297 9.828 -13.388 1.00 96.81 109 GLU A CA 1
ATOM 670 C C . GLU A 1 109 ? 11.797 10.106 -13.567 1.00 96.81 109 GLU A C 1
ATOM 672 O O . GLU A 1 109 ? 10.960 9.335 -13.108 1.00 96.81 109 GLU A O 1
ATOM 677 N N . GLY A 1 110 ? 11.439 11.175 -14.282 1.00 96.94 110 GLY A N 1
ATOM 678 C CA . GLY A 1 110 ? 10.045 11.594 -14.406 1.00 96.94 110 GLY A CA 1
ATOM 679 C C . GLY A 1 110 ? 9.560 12.336 -13.159 1.00 96.94 110 GLY A C 1
ATOM 680 O O . GLY A 1 110 ? 10.343 13.023 -12.503 1.00 96.94 110 GLY A O 1
ATOM 681 N N . THR A 1 111 ? 8.266 12.247 -12.850 1.00 98.12 111 THR A N 1
ATOM 682 C CA . THR A 1 111 ? 7.648 12.948 -11.714 1.00 98.12 111 THR A CA 1
ATOM 683 C C . THR A 1 111 ? 6.850 12.004 -10.823 1.00 98.12 111 THR A C 1
ATOM 685 O O . THR A 1 111 ? 6.213 11.060 -11.291 1.00 98.12 111 THR A O 1
ATOM 688 N N . LYS A 1 112 ? 6.866 12.286 -9.515 1.00 97.69 112 LYS A N 1
ATOM 689 C CA . LYS A 1 112 ? 6.122 11.549 -8.488 1.00 97.69 112 LYS A CA 1
ATOM 690 C C . LYS A 1 112 ? 5.198 12.507 -7.746 1.00 97.69 112 LYS A C 1
ATOM 692 O O . LYS A 1 112 ? 5.648 13.543 -7.260 1.00 97.69 112 LYS A O 1
ATOM 697 N N . LYS A 1 113 ? 3.920 12.155 -7.632 1.00 98.38 113 LYS A N 1
ATOM 698 C CA . LYS A 1 113 ? 2.926 12.892 -6.848 1.00 98.38 113 LYS A CA 1
ATOM 699 C C . LYS A 1 113 ? 2.242 11.945 -5.863 1.00 98.38 113 LYS A C 1
ATOM 701 O O . LYS A 1 113 ? 1.270 11.273 -6.199 1.00 98.38 113 LYS A O 1
ATOM 706 N N . LEU A 1 114 ? 2.774 11.886 -4.646 1.00 98.06 114 LEU A N 1
ATOM 707 C CA . LEU A 1 114 ? 2.322 10.980 -3.588 1.00 98.06 114 LEU A CA 1
ATOM 708 C C . LEU A 1 114 ? 1.434 11.756 -2.608 1.00 98.06 114 LEU A C 1
ATOM 710 O O . LEU A 1 114 ? 1.922 12.322 -1.635 1.00 98.06 114 LEU A O 1
ATOM 714 N N . ASN A 1 115 ? 0.139 11.858 -2.916 1.00 96.81 115 ASN A N 1
ATOM 715 C CA . ASN A 1 115 ? -0.800 12.654 -2.115 1.00 96.81 115 ASN A CA 1
ATOM 716 C C . ASN A 1 115 ? -1.378 11.850 -0.946 1.00 96.81 115 ASN A C 1
ATOM 718 O O . ASN A 1 115 ? -1.544 12.386 0.146 1.00 96.81 115 ASN A O 1
ATOM 722 N N . GLN A 1 116 ? -1.708 10.581 -1.190 1.00 97.31 116 GLN A N 1
ATOM 723 C CA . GLN A 1 116 ? -2.292 9.679 -0.201 1.00 97.31 116 GLN A CA 1
ATOM 724 C C . GLN A 1 116 ? -1.946 8.235 -0.555 1.00 97.31 116 GLN A C 1
ATOM 726 O O . GLN A 1 116 ? -2.071 7.872 -1.722 1.00 97.31 116 GLN A O 1
ATOM 731 N N . GLY A 1 117 ? -1.518 7.443 0.429 1.00 98.38 117 GLY A N 1
ATOM 732 C CA . GLY A 1 117 ? -1.200 6.019 0.280 1.00 98.38 117 GLY A CA 1
ATOM 733 C C . GLY A 1 117 ? 0.064 5.615 1.037 1.00 98.38 117 GLY A C 1
ATOM 734 O O . GLY A 1 117 ? 0.766 6.457 1.598 1.00 98.38 117 GLY A O 1
ATOM 735 N N . VAL A 1 118 ? 0.363 4.320 1.052 1.00 98.75 118 VAL A N 1
ATOM 736 C CA . VAL A 1 118 ? 1.623 3.769 1.565 1.00 98.75 118 VAL A CA 1
ATOM 737 C C . VAL A 1 118 ? 2.476 3.345 0.378 1.00 98.75 118 VAL A C 1
ATOM 739 O O . VAL A 1 118 ? 2.027 2.550 -0.443 1.00 98.75 118 VAL A O 1
ATOM 742 N N . VAL A 1 119 ? 3.695 3.866 0.259 1.00 98.75 119 VAL A N 1
ATOM 743 C CA . VAL A 1 119 ? 4.564 3.597 -0.897 1.00 98.75 119 VAL A CA 1
ATOM 744 C C . VAL A 1 119 ? 5.922 3.105 -0.426 1.00 98.75 119 VAL A C 1
ATOM 746 O O . VAL A 1 119 ? 6.622 3.806 0.298 1.00 98.75 119 VAL A O 1
ATOM 749 N N . PHE A 1 120 ? 6.283 1.902 -0.856 1.00 98.62 120 PHE A N 1
ATOM 750 C CA . PHE A 1 120 ? 7.592 1.290 -0.694 1.00 98.62 120 PHE A CA 1
ATOM 751 C C . PHE A 1 120 ? 8.387 1.425 -1.987 1.00 98.62 120 PHE A C 1
ATOM 753 O O . PHE A 1 120 ? 8.025 0.858 -3.019 1.00 98.62 120 PHE A O 1
ATOM 760 N N . GLU A 1 121 ? 9.492 2.159 -1.909 1.00 98.25 121 GLU A N 1
ATOM 761 C CA . GLU A 1 121 ? 10.536 2.174 -2.927 1.00 98.25 121 GLU A CA 1
ATOM 762 C C . GLU A 1 121 ? 11.671 1.261 -2.451 1.00 98.25 121 GLU A C 1
ATOM 764 O O . GLU A 1 121 ? 12.497 1.640 -1.615 1.00 98.25 121 GLU A O 1
ATOM 769 N N . GLY A 1 122 ? 11.667 0.020 -2.942 1.00 97.81 122 GLY A N 1
ATOM 770 C CA . GLY A 1 122 ? 12.533 -1.039 -2.436 1.00 97.81 122 GLY A CA 1
ATOM 771 C C . GLY A 1 122 ? 12.189 -1.374 -0.986 1.00 97.81 122 GLY A C 1
ATOM 772 O O . GLY A 1 122 ? 11.044 -1.692 -0.670 1.00 97.81 122 GLY A O 1
ATOM 773 N N . SER A 1 123 ? 13.177 -1.281 -0.098 1.00 97.56 123 SER A N 1
ATOM 774 C CA . SER A 1 123 ? 13.016 -1.530 1.340 1.00 97.56 123 SER A CA 1
ATOM 775 C C . SER A 1 123 ? 12.507 -0.315 2.130 1.00 97.56 123 SER A C 1
ATOM 777 O O . SER A 1 123 ? 12.274 -0.421 3.334 1.00 97.56 123 SER A O 1
ATOM 779 N N . ASN A 1 124 ? 12.316 0.841 1.485 1.00 98.31 124 ASN A N 1
ATOM 780 C CA . ASN A 1 124 ? 11.924 2.083 2.151 1.00 98.31 124 ASN A CA 1
ATOM 781 C C . ASN A 1 124 ? 10.450 2.407 1.893 1.00 98.31 124 ASN A C 1
ATOM 783 O O . ASN A 1 124 ? 10.089 2.913 0.833 1.00 98.31 124 ASN A O 1
ATOM 787 N N . GLY A 1 125 ? 9.607 2.134 2.883 1.00 98.44 125 GLY A N 1
ATOM 788 C CA . GLY A 1 125 ? 8.193 2.485 2.937 1.00 98.44 125 GLY A CA 1
ATOM 789 C C . GLY A 1 125 ? 7.947 3.838 3.585 1.00 98.44 125 GLY A C 1
ATOM 790 O O . GLY A 1 125 ? 8.507 4.142 4.639 1.00 98.44 125 GLY A O 1
ATOM 791 N N . THR A 1 126 ? 7.060 4.638 2.997 1.00 98.62 126 THR A N 1
ATOM 792 C CA . THR A 1 126 ? 6.578 5.898 3.576 1.00 98.62 126 THR A CA 1
ATOM 793 C C . THR A 1 126 ? 5.061 6.000 3.465 1.00 98.62 126 THR A C 1
ATOM 795 O O . THR A 1 126 ? 4.472 5.685 2.430 1.00 98.62 126 THR A O 1
ATOM 798 N N . VAL A 1 127 ? 4.420 6.451 4.541 1.00 98.56 127 VAL A N 1
ATOM 799 C CA . VAL A 1 127 ? 3.009 6.851 4.544 1.00 98.56 127 VAL A CA 1
ATOM 800 C C . VAL A 1 127 ? 2.893 8.293 4.060 1.00 98.56 127 VAL A C 1
ATOM 802 O O . VAL A 1 127 ? 3.565 9.180 4.580 1.00 98.56 127 VAL A O 1
ATOM 805 N N . HIS A 1 128 ? 2.014 8.531 3.093 1.00 98.31 128 HIS A N 1
ATOM 806 C CA . HIS A 1 128 ? 1.697 9.854 2.567 1.00 98.31 128 HIS A CA 1
ATOM 807 C C . HIS A 1 128 ? 0.242 10.191 2.871 1.00 98.31 128 HIS A C 1
ATOM 809 O O . HIS A 1 128 ? -0.636 9.385 2.576 1.00 98.31 128 HIS A O 1
ATOM 815 N N . GLY A 1 129 ? -0.022 11.378 3.422 1.00 96.94 129 GLY A N 1
ATOM 816 C CA . GLY A 1 129 ? -1.379 11.814 3.757 1.00 96.94 129 GLY A CA 1
ATOM 817 C C . GLY A 1 129 ? -1.989 10.994 4.897 1.00 96.94 129 GLY A C 1
ATOM 818 O O . GLY A 1 129 ? -1.317 10.719 5.893 1.00 96.94 129 GLY A O 1
ATOM 819 N N . SER A 1 130 ? -3.259 10.611 4.745 1.00 94.50 130 SER A N 1
ATOM 820 C CA . SER A 1 130 ? -4.017 9.874 5.768 1.00 94.50 130 SER A CA 1
ATOM 821 C C . SER A 1 130 ? -4.682 8.592 5.234 1.00 94.50 130 SER A C 1
ATOM 823 O O . SER A 1 130 ? -5.910 8.505 5.259 1.00 94.50 130 SER A O 1
ATOM 825 N N . PRO A 1 131 ? -3.928 7.624 4.677 1.00 96.38 131 PRO A N 1
ATOM 826 C CA . PRO A 1 131 ? -4.504 6.429 4.080 1.00 96.38 131 PRO A CA 1
ATOM 827 C C . PRO A 1 131 ? -5.049 5.450 5.118 1.00 96.38 131 PRO A C 1
ATOM 829 O O . PRO A 1 131 ? -4.518 5.287 6.220 1.00 96.38 131 PRO A O 1
ATOM 832 N N . GLU A 1 132 ? -6.071 4.727 4.687 1.00 94.06 132 GLU A N 1
ATOM 833 C CA . GLU A 1 132 ? -6.546 3.500 5.312 1.00 94.06 132 GLU A CA 1
ATOM 834 C C . GLU A 1 132 ? -5.966 2.292 4.566 1.00 94.06 132 GLU A C 1
ATOM 836 O O . GLU A 1 132 ? -5.911 2.298 3.332 1.00 94.06 132 GLU A O 1
ATOM 841 N N . LEU A 1 133 ? -5.485 1.278 5.294 1.00 95.69 133 LEU A N 1
ATOM 842 C CA . LEU A 1 133 ? -4.971 0.062 4.666 1.00 95.69 133 LEU A CA 1
ATOM 843 C C . LEU A 1 133 ? -6.104 -0.664 3.921 1.00 95.69 133 LEU A C 1
ATOM 845 O O . LEU A 1 133 ? -7.135 -0.949 4.522 1.00 95.69 133 LEU A O 1
ATOM 849 N N . PRO A 1 134 ? -5.921 -1.007 2.633 1.00 93.25 134 PRO A N 1
ATOM 850 C CA . PRO A 1 134 ? -6.944 -1.687 1.840 1.00 93.25 134 PRO A CA 1
ATOM 851 C C . PRO A 1 134 ? -7.044 -3.196 2.130 1.00 93.25 134 PRO A C 1
ATOM 853 O O . PRO A 1 134 ? -7.850 -3.881 1.503 1.00 93.25 134 PRO A O 1
ATOM 856 N N . GLY A 1 135 ? -6.208 -3.725 3.025 1.00 90.94 135 GLY A N 1
ATOM 857 C CA . GLY A 1 135 ? -6.175 -5.128 3.425 1.00 90.94 135 GLY A CA 1
ATOM 858 C C . GLY A 1 135 ? -4.896 -5.467 4.187 1.00 90.94 135 GLY A C 1
ATOM 859 O O . GLY A 1 135 ? -4.112 -4.576 4.527 1.00 90.94 135 GLY A O 1
ATOM 860 N N . ASP A 1 136 ? -4.694 -6.761 4.438 1.00 92.19 136 ASP A N 1
ATOM 861 C CA . ASP A 1 136 ? -3.536 -7.276 5.167 1.00 92.19 136 ASP A CA 1
ATOM 862 C C . ASP A 1 136 ? -2.217 -6.878 4.502 1.00 92.19 136 ASP A C 1
ATOM 864 O O . ASP A 1 136 ? -2.052 -6.978 3.281 1.00 92.19 136 ASP A O 1
ATOM 868 N N . ILE A 1 137 ? -1.243 -6.476 5.320 1.00 92.88 137 ILE A N 1
ATOM 869 C CA . ILE A 1 137 ? 0.093 -6.122 4.843 1.00 92.88 137 ILE A CA 1
ATOM 870 C C . ILE A 1 137 ? 1.179 -6.860 5.615 1.00 92.88 137 ILE A C 1
ATOM 872 O O . ILE A 1 137 ? 1.088 -7.094 6.821 1.00 92.88 137 ILE A O 1
ATOM 876 N N . THR A 1 138 ? 2.263 -7.169 4.909 1.00 93.00 138 THR A N 1
ATOM 877 C CA . THR A 1 138 ? 3.523 -7.602 5.514 1.00 93.00 138 THR A CA 1
ATOM 878 C C . THR A 1 138 ? 4.590 -6.562 5.214 1.00 93.00 138 THR A C 1
ATOM 880 O O . THR A 1 138 ? 4.809 -6.226 4.052 1.00 93.00 138 THR A O 1
ATOM 883 N N . ILE A 1 139 ? 5.259 -6.062 6.251 1.00 95.25 139 ILE A N 1
ATOM 884 C CA . ILE A 1 139 ? 6.470 -5.247 6.117 1.00 95.25 139 ILE A CA 1
ATOM 885 C C . ILE A 1 139 ? 7.642 -6.232 6.096 1.00 95.25 139 ILE A C 1
ATOM 887 O O . ILE A 1 139 ? 7.856 -6.907 7.108 1.00 95.25 139 ILE A O 1
ATOM 891 N N . PRO A 1 140 ? 8.359 -6.377 4.965 1.00 93.81 140 PRO A N 1
ATOM 892 C CA . PRO A 1 140 ? 9.389 -7.401 4.833 1.00 93.81 140 PRO A CA 1
ATOM 893 C C . PRO A 1 140 ? 10.572 -7.187 5.779 1.00 93.81 140 PRO A C 1
ATOM 895 O O . PRO A 1 140 ? 10.841 -6.066 6.218 1.00 93.81 140 PRO A O 1
ATOM 898 N N . ASP A 1 141 ? 11.319 -8.262 6.031 1.00 94.50 141 ASP A N 1
ATOM 899 C CA . ASP A 1 141 ? 12.590 -8.181 6.753 1.00 94.50 141 ASP A CA 1
ATOM 900 C C . ASP A 1 141 ? 13.554 -7.196 6.069 1.00 94.50 141 ASP A C 1
ATOM 902 O O . ASP A 1 141 ? 13.543 -7.024 4.845 1.00 94.50 141 ASP A O 1
ATOM 906 N N . GLY A 1 142 ? 14.331 -6.476 6.876 1.00 93.94 142 GLY A N 1
ATOM 907 C CA . GLY A 1 142 ? 15.214 -5.402 6.412 1.00 93.94 142 GLY A CA 1
ATOM 908 C C . GLY A 1 142 ? 14.511 -4.168 5.821 1.00 93.94 142 GLY A C 1
ATOM 909 O O . GLY A 1 142 ? 15.194 -3.221 5.428 1.00 93.94 142 GLY A O 1
ATOM 910 N N . SER A 1 143 ? 13.174 -4.137 5.758 1.00 96.06 143 SER A N 1
ATOM 911 C CA . SER A 1 143 ? 12.412 -2.971 5.293 1.00 96.06 143 SER A CA 1
ATOM 912 C C . SER A 1 143 ? 12.003 -2.057 6.442 1.00 96.06 143 SER A C 1
ATOM 914 O O . SER A 1 143 ? 11.831 -2.489 7.582 1.00 96.06 143 SER A O 1
ATOM 916 N N . THR A 1 144 ? 11.819 -0.775 6.138 1.00 96.56 144 THR A N 1
ATOM 917 C CA . THR A 1 144 ? 11.319 0.220 7.091 1.00 96.56 144 THR A CA 1
ATOM 918 C C . THR A 1 144 ? 10.031 0.839 6.576 1.00 96.56 144 THR A C 1
ATOM 920 O O . THR A 1 144 ? 10.011 1.333 5.458 1.00 96.56 144 THR A O 1
ATOM 923 N N . LEU A 1 145 ? 8.979 0.876 7.393 1.00 97.50 145 LEU A N 1
ATOM 924 C CA . LEU A 1 145 ? 7.807 1.719 7.164 1.00 97.50 145 LEU A CA 1
ATOM 925 C C . LEU A 1 145 ? 7.897 2.971 8.036 1.00 97.50 145 LEU A C 1
ATOM 927 O O . LEU A 1 145 ? 7.830 2.894 9.261 1.00 97.50 145 LEU A O 1
ATOM 931 N N . THR A 1 146 ? 8.007 4.131 7.403 1.00 96.75 146 THR A N 1
ATOM 932 C CA . THR A 1 146 ? 7.994 5.424 8.085 1.00 96.75 146 THR A CA 1
ATOM 933 C C . THR A 1 146 ? 6.600 6.035 8.036 1.00 96.75 146 THR A C 1
ATOM 935 O O . THR A 1 146 ? 6.011 6.161 6.964 1.00 96.75 146 THR A O 1
ATOM 938 N N . VAL A 1 147 ? 6.095 6.474 9.189 1.00 95.75 147 VAL A N 1
ATOM 939 C CA . VAL A 1 147 ? 4.906 7.329 9.305 1.00 95.75 147 VAL A CA 1
ATOM 940 C C . VAL A 1 147 ? 5.382 8.743 9.662 1.00 95.75 147 VAL A C 1
ATOM 942 O O . VAL A 1 147 ? 5.713 8.989 10.825 1.00 95.75 147 VAL A O 1
ATOM 945 N N . PRO A 1 148 ? 5.497 9.671 8.692 1.00 94.81 148 PRO A N 1
ATOM 946 C CA . PRO A 1 148 ? 6.040 11.006 8.938 1.00 94.81 148 PRO A CA 1
ATOM 947 C C . PRO A 1 148 ? 5.129 11.875 9.811 1.00 94.81 148 PRO A C 1
ATOM 949 O O . PRO A 1 148 ? 3.918 11.657 9.882 1.00 94.81 148 PRO A O 1
ATOM 952 N N . ASN A 1 149 ? 5.694 12.927 10.412 1.00 89.81 149 ASN A N 1
ATOM 953 C CA . ASN A 1 149 ? 4.899 13.954 11.089 1.00 89.81 149 ASN A CA 1
ATOM 954 C C . ASN A 1 149 ? 3.857 14.561 10.129 1.00 89.81 149 ASN A C 1
ATOM 956 O O . ASN A 1 149 ? 4.154 14.822 8.964 1.00 89.81 149 ASN A O 1
ATOM 960 N N . GLY A 1 150 ? 2.634 14.771 10.615 1.00 86.06 150 GLY A N 1
ATOM 961 C CA . GLY A 1 150 ? 1.502 15.241 9.808 1.00 86.06 150 GLY A CA 1
ATOM 962 C C . GLY A 1 150 ? 0.822 14.172 8.941 1.00 86.06 150 GLY A C 1
ATOM 963 O O . GLY A 1 150 ? -0.212 14.470 8.352 1.00 86.06 150 GLY A O 1
ATOM 964 N N . SER A 1 151 ? 1.349 12.942 8.886 1.00 92.44 151 SER A N 1
ATOM 965 C CA . SER A 1 151 ? 0.699 11.807 8.213 1.00 92.44 151 SER A CA 1
ATOM 966 C C . SER A 1 151 ? -0.011 10.892 9.211 1.00 92.44 151 SER A C 1
ATOM 968 O O . SER A 1 151 ? 0.364 10.817 10.385 1.00 92.44 151 SER A O 1
ATOM 970 N N . THR A 1 152 ? -1.037 10.184 8.739 1.00 91.25 152 THR A N 1
ATOM 971 C CA . THR A 1 152 ? -1.820 9.232 9.538 1.00 91.25 152 THR A CA 1
ATOM 972 C C . THR A 1 152 ? -1.926 7.893 8.819 1.00 91.25 152 THR A C 1
ATOM 974 O O . THR A 1 152 ? -2.366 7.848 7.681 1.00 91.25 152 THR A O 1
ATOM 977 N N . LEU A 1 153 ? -1.568 6.795 9.479 1.00 93.12 153 LEU A N 1
ATOM 978 C CA . LEU A 1 153 ? -1.859 5.447 8.993 1.00 93.12 153 LEU A CA 1
ATOM 979 C C . LEU A 1 153 ? -3.057 4.886 9.751 1.00 93.12 153 LEU A C 1
ATOM 981 O O . LEU A 1 153 ? -2.996 4.777 10.975 1.00 93.12 153 LEU A O 1
ATOM 985 N N . THR A 1 154 ? -4.108 4.490 9.042 1.00 89.19 154 THR A N 1
ATOM 986 C CA . THR A 1 154 ? -5.232 3.764 9.640 1.00 89.19 154 THR A CA 1
ATOM 987 C C . THR A 1 154 ? -5.166 2.291 9.257 1.00 89.19 154 THR A C 1
ATOM 989 O O . THR A 1 154 ? -5.174 1.949 8.078 1.00 89.19 154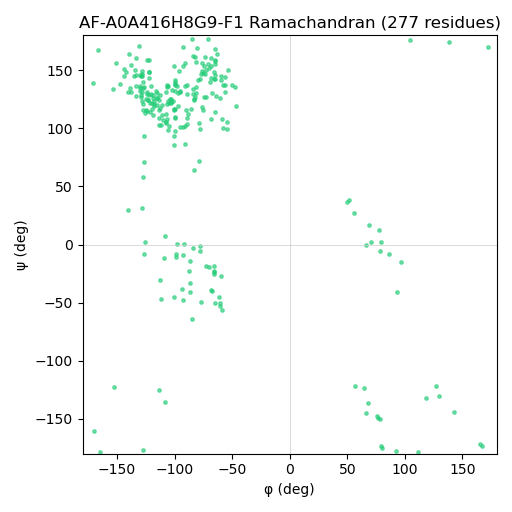 THR A O 1
ATOM 992 N N . VAL A 1 155 ? -5.103 1.425 10.266 1.00 88.06 155 VAL A N 1
ATOM 993 C CA . VAL A 1 155 ? -5.232 -0.029 10.155 1.00 88.06 155 VAL A CA 1
ATOM 994 C C . VAL A 1 155 ? -6.668 -0.380 10.556 1.00 88.06 155 VAL A C 1
ATOM 996 O O . VAL A 1 155 ? -6.998 -0.218 11.736 1.00 88.06 155 VAL A O 1
ATOM 999 N N . PRO A 1 156 ? -7.533 -0.792 9.613 1.00 81.69 156 PRO A N 1
ATOM 1000 C CA . PRO A 1 156 ? -8.924 -1.128 9.910 1.00 81.69 156 PRO A CA 1
ATOM 1001 C C . PRO A 1 156 ? -9.065 -2.322 10.850 1.00 81.69 156 PRO A C 1
ATOM 1003 O O . PRO A 1 156 ? -8.147 -3.131 11.005 1.00 81.69 156 PRO A O 1
ATOM 1006 N N . ASP A 1 157 ? -10.259 -2.462 11.422 1.00 76.50 157 ASP A N 1
ATOM 1007 C CA . ASP A 1 157 ? -10.643 -3.700 12.095 1.00 76.50 157 ASP A CA 1
ATOM 1008 C C . ASP A 1 157 ? -10.605 -4.881 11.107 1.00 76.50 157 ASP A C 1
ATOM 1010 O O . ASP A 1 157 ? -10.858 -4.728 9.909 1.00 76.50 157 ASP A O 1
ATOM 1014 N N . GLY A 1 158 ? -10.218 -6.055 11.599 1.00 75.06 158 GLY A N 1
ATOM 1015 C CA . GLY A 1 158 ? -10.025 -7.255 10.783 1.00 75.06 158 GLY A CA 1
ATOM 1016 C C . GLY A 1 158 ? -8.816 -7.240 9.834 1.00 75.06 158 GLY A C 1
ATOM 1017 O O . GLY A 1 158 ? -8.631 -8.217 9.115 1.00 75.06 158 GLY A O 1
ATOM 1018 N N . THR A 1 159 ? -7.987 -6.186 9.824 1.00 84.19 159 THR A N 1
ATOM 1019 C CA . THR A 1 159 ? -6.760 -6.117 9.005 1.00 84.19 159 THR A CA 1
ATOM 1020 C C . THR A 1 159 ? -5.529 -6.531 9.799 1.00 84.19 159 THR A C 1
ATOM 1022 O O . THR A 1 159 ? -5.265 -5.989 10.862 1.00 84.19 159 THR A O 1
ATOM 1025 N N . THR A 1 160 ? -4.699 -7.420 9.265 1.00 84.88 160 THR A N 1
ATOM 1026 C CA . THR A 1 160 ? -3.440 -7.827 9.899 1.00 84.88 160 THR A CA 1
ATOM 1027 C C . THR A 1 160 ? -2.255 -7.024 9.363 1.00 84.88 160 THR A C 1
ATOM 1029 O O . THR A 1 160 ? -2.034 -6.938 8.154 1.00 84.88 160 THR A O 1
ATOM 1032 N N . VAL A 1 161 ? -1.424 -6.500 10.270 1.00 89.38 161 VAL A N 1
ATOM 1033 C CA . VAL A 1 161 ? -0.097 -5.951 9.942 1.00 89.38 161 VAL A CA 1
ATOM 1034 C C . VAL A 1 161 ? 0.980 -6.870 10.510 1.00 89.38 161 VAL A C 1
ATOM 1036 O O . VAL A 1 161 ? 1.220 -6.896 11.719 1.00 89.38 161 VAL A O 1
ATOM 1039 N N . MET A 1 162 ? 1.649 -7.616 9.631 1.00 89.75 162 MET A N 1
ATOM 1040 C CA . MET A 1 162 ? 2.821 -8.422 9.977 1.00 89.75 162 MET A CA 1
ATOM 1041 C C . MET A 1 162 ? 4.090 -7.588 9.787 1.00 89.75 162 MET A C 1
ATOM 1043 O O . MET A 1 162 ? 4.546 -7.404 8.658 1.00 89.75 162 MET A O 1
ATOM 1047 N N . ASN A 1 163 ? 4.673 -7.069 10.870 1.00 90.31 163 ASN A N 1
ATOM 1048 C CA . ASN A 1 163 ? 5.946 -6.357 10.791 1.00 90.31 163 ASN A CA 1
ATOM 1049 C C . ASN A 1 163 ? 7.133 -7.298 11.036 1.00 90.31 163 ASN A C 1
ATOM 1051 O O . ASN A 1 163 ? 7.474 -7.584 12.183 1.00 90.31 163 ASN A O 1
ATOM 1055 N N . ASN A 1 164 ? 7.789 -7.720 9.951 1.00 91.38 164 ASN A N 1
ATOM 1056 C CA . ASN A 1 164 ? 9.074 -8.426 10.003 1.00 91.38 164 ASN A CA 1
ATOM 1057 C C . ASN A 1 164 ? 10.273 -7.468 9.892 1.00 91.38 164 ASN A C 1
ATOM 1059 O O . ASN A 1 164 ? 11.407 -7.892 10.076 1.00 91.38 164 ASN A O 1
ATOM 1063 N N . GLY A 1 165 ? 10.031 -6.193 9.579 1.00 92.88 165 GLY A N 1
ATOM 1064 C CA . GLY A 1 165 ? 11.044 -5.149 9.497 1.00 92.88 165 GLY A CA 1
ATOM 1065 C C . GLY A 1 165 ? 10.934 -4.160 10.656 1.00 92.88 165 GLY A C 1
ATOM 1066 O O . GLY A 1 165 ? 10.761 -4.525 11.819 1.00 92.88 165 GLY A O 1
ATOM 1067 N N . THR A 1 166 ? 11.031 -2.870 10.341 1.00 92.12 166 THR A N 1
ATOM 1068 C CA . THR A 1 166 ? 10.897 -1.781 11.318 1.00 92.12 166 THR A CA 1
ATOM 1069 C C . THR A 1 166 ? 9.747 -0.852 10.951 1.00 92.12 166 THR A C 1
ATOM 1071 O O . THR A 1 166 ? 9.636 -0.421 9.807 1.00 92.12 166 THR A O 1
ATOM 1074 N N . ILE A 1 167 ? 8.931 -0.460 11.929 1.00 93.19 167 ILE A N 1
ATOM 1075 C CA . ILE A 1 167 ? 8.036 0.695 11.790 1.00 93.19 167 ILE A CA 1
ATOM 1076 C C . ILE A 1 167 ? 8.636 1.857 12.572 1.00 93.19 167 ILE A C 1
ATOM 1078 O O . ILE A 1 167 ? 8.887 1.723 13.767 1.00 93.19 167 ILE A O 1
ATOM 1082 N N . THR A 1 168 ? 8.828 2.997 11.914 1.00 92.31 168 THR A N 1
ATOM 1083 C CA . THR A 1 168 ? 9.252 4.251 12.545 1.00 92.31 168 THR A CA 1
ATOM 1084 C C . THR A 1 168 ? 8.100 5.237 12.491 1.00 92.31 168 THR A C 1
ATOM 1086 O O . THR A 1 168 ? 7.734 5.729 11.424 1.00 92.31 168 THR A O 1
ATOM 1089 N N . ASN A 1 169 ? 7.523 5.548 13.645 1.00 90.06 169 ASN A N 1
ATOM 1090 C CA . ASN A 1 169 ? 6.397 6.461 13.737 1.00 90.06 169 ASN A CA 1
ATOM 1091 C C . ASN A 1 169 ? 6.862 7.830 14.258 1.00 90.06 169 ASN A C 1
ATOM 1093 O O . ASN A 1 169 ? 7.441 7.936 15.339 1.00 90.06 169 ASN A O 1
ATOM 1097 N N . SER A 1 170 ? 6.567 8.891 13.506 1.00 88.31 170 SER A N 1
ATOM 1098 C CA . SER A 1 170 ? 6.628 10.305 13.921 1.00 88.31 170 SER A CA 1
ATOM 1099 C C . SER A 1 170 ? 5.302 11.048 13.673 1.00 88.31 170 SER A C 1
ATOM 1101 O O . SER A 1 170 ? 5.232 12.253 13.903 1.00 88.31 170 SER A O 1
ATOM 1103 N N . GLY A 1 171 ? 4.272 10.349 13.182 1.00 88.75 171 GLY A N 1
ATOM 1104 C CA . GLY A 1 171 ? 2.954 10.877 12.827 1.00 88.75 171 GLY A CA 1
ATOM 1105 C C . GLY A 1 171 ? 1.853 10.333 13.734 1.00 88.75 171 GLY A C 1
ATOM 1106 O O . GLY A 1 171 ? 1.918 10.476 14.950 1.00 88.75 171 GLY A O 1
ATOM 1107 N N . THR A 1 172 ? 0.808 9.740 13.153 1.00 84.56 172 THR A N 1
ATOM 1108 C CA . THR A 1 172 ? -0.270 9.055 13.891 1.00 84.56 172 THR A CA 1
ATOM 1109 C C . THR A 1 172 ? -0.510 7.663 13.313 1.00 84.56 172 THR A C 1
ATOM 1111 O O . THR A 1 172 ? -0.577 7.507 12.096 1.00 84.56 172 THR A O 1
ATOM 1114 N N . ILE A 1 173 ? -0.674 6.657 14.176 1.00 87.31 173 ILE A N 1
ATOM 1115 C CA . ILE A 1 173 ? -1.152 5.327 13.780 1.00 87.31 173 ILE A CA 1
ATOM 1116 C C . ILE A 1 173 ? -2.476 5.070 14.502 1.00 87.31 173 ILE A C 1
ATOM 1118 O O . ILE A 1 173 ? -2.531 5.040 15.733 1.00 87.31 173 ILE A O 1
ATOM 1122 N N . ASN A 1 174 ? -3.541 4.877 13.729 1.00 80.94 174 ASN A N 1
ATOM 1123 C CA . ASN A 1 174 ? -4.824 4.392 14.217 1.00 80.94 174 ASN A CA 1
ATOM 1124 C C . ASN A 1 174 ? -4.865 2.882 14.006 1.00 80.94 174 ASN A C 1
ATOM 1126 O O . ASN A 1 174 ? -5.058 2.419 12.886 1.00 80.94 174 ASN A O 1
ATOM 1130 N N . ASP A 1 175 ? -4.627 2.124 15.067 1.00 81.31 175 ASP A N 1
ATOM 1131 C CA . ASP A 1 175 ? -4.610 0.669 15.037 1.00 81.31 175 ASP A CA 1
ATOM 1132 C C . ASP A 1 175 ? -5.932 0.113 15.576 1.00 81.31 175 ASP A C 1
ATOM 1134 O O . ASP A 1 175 ? -6.109 -0.065 16.786 1.00 81.31 175 ASP A O 1
ATOM 1138 N N . PHE A 1 176 ? -6.869 -0.149 14.665 1.00 73.25 176 PHE A N 1
ATOM 1139 C CA . PHE A 1 176 ? -8.150 -0.776 14.983 1.00 73.25 176 PHE A CA 1
ATOM 1140 C C . PHE A 1 176 ? -8.117 -2.304 14.839 1.00 73.25 176 PHE A C 1
ATOM 1142 O O . PHE A 1 176 ? -9.108 -2.949 15.149 1.00 73.25 176 PHE A O 1
ATOM 1149 N N . SER A 1 177 ? -6.976 -2.893 14.457 1.00 67.88 177 SER A N 1
ATOM 1150 C CA . SER A 1 177 ? -6.819 -4.343 14.248 1.00 67.88 177 SER A CA 1
ATOM 1151 C C . SER A 1 177 ? -6.667 -5.183 15.521 1.00 67.88 177 SER A C 1
ATOM 1153 O O . SER A 1 177 ? -6.568 -6.406 15.463 1.00 67.88 177 SER A O 1
ATOM 1155 N N . GLY A 1 178 ? -6.571 -4.540 16.686 1.00 60.19 178 GLY A N 1
ATOM 1156 C CA . GLY A 1 178 ? -6.259 -5.186 17.963 1.00 60.19 178 GLY A CA 1
ATOM 1157 C C . GLY A 1 178 ? -4.763 -5.181 18.296 1.00 60.19 178 GLY A C 1
ATOM 1158 O O . GLY A 1 178 ? -4.411 -4.871 19.437 1.00 60.19 178 GLY A O 1
ATOM 1159 N N . SER A 1 179 ? -3.872 -5.426 17.326 1.00 68.44 179 SER A N 1
ATOM 1160 C CA . SER A 1 179 ? -2.433 -5.136 17.442 1.00 68.44 179 SER A CA 1
ATOM 1161 C C . SER A 1 179 ? -1.685 -5.300 16.114 1.00 68.44 179 SER A C 1
ATOM 1163 O O . SER A 1 179 ? -1.803 -6.321 15.446 1.00 68.44 179 SER A O 1
ATOM 1165 N N . ILE A 1 180 ? -0.766 -4.379 15.821 1.00 76.81 180 ILE A N 1
ATOM 1166 C CA . ILE A 1 180 ? 0.352 -4.611 14.890 1.00 76.81 180 ILE A CA 1
ATOM 1167 C C . ILE A 1 180 ? 1.323 -5.644 15.494 1.00 76.81 180 ILE A C 1
ATOM 1169 O O . ILE A 1 180 ? 1.738 -5.498 16.647 1.00 76.81 180 ILE A O 1
ATOM 1173 N N . ASN A 1 181 ? 1.705 -6.672 14.729 1.00 70.31 181 ASN A N 1
ATOM 1174 C CA . ASN A 1 181 ? 2.675 -7.687 15.159 1.00 70.31 181 ASN A CA 1
ATOM 1175 C C . ASN A 1 181 ? 4.105 -7.189 14.936 1.00 70.31 181 ASN A C 1
ATOM 1177 O O . ASN A 1 181 ? 4.440 -6.888 13.799 1.00 70.31 181 ASN A O 1
ATOM 1181 N N . GLY A 1 182 ? 4.951 -7.161 15.971 1.00 65.06 182 GLY A N 1
ATOM 1182 C CA . GLY A 1 182 ? 6.356 -6.723 15.886 1.00 65.06 182 GLY A CA 1
ATOM 1183 C C . GLY A 1 182 ? 6.628 -5.397 16.611 1.00 65.06 182 GLY A C 1
ATOM 1184 O O . GLY A 1 182 ? 5.738 -4.834 17.247 1.00 65.06 182 GLY A O 1
ATOM 1185 N N . SER A 1 183 ? 7.871 -4.897 16.563 1.00 69.94 183 SER A N 1
ATOM 1186 C CA . SER A 1 183 ? 8.222 -3.629 17.228 1.00 69.94 183 SER A CA 1
ATOM 1187 C C . SER A 1 183 ? 7.785 -2.418 16.395 1.00 69.94 183 SER A C 1
ATOM 1189 O O . SER A 1 183 ? 7.897 -2.411 15.169 1.00 69.94 183 SER A O 1
ATOM 1191 N N . VAL A 1 184 ? 7.298 -1.378 17.074 1.00 77.94 184 VAL A N 1
ATOM 1192 C CA . VAL A 1 184 ? 7.039 -0.053 16.499 1.00 77.94 184 VAL A CA 1
ATOM 1193 C C . VAL A 1 184 ? 7.910 0.940 17.255 1.00 77.94 184 VAL A C 1
ATOM 1195 O O . VAL A 1 184 ? 7.755 1.108 18.463 1.00 77.94 184 VAL A O 1
ATOM 1198 N N . ASN A 1 185 ? 8.844 1.569 16.549 1.00 73.81 185 ASN A N 1
ATOM 1199 C CA . ASN A 1 185 ? 9.818 2.495 17.107 1.00 73.81 185 ASN A CA 1
ATOM 1200 C C . ASN A 1 185 ? 9.338 3.946 16.952 1.00 73.81 185 ASN A C 1
ATOM 1202 O O . ASN A 1 185 ? 8.671 4.304 15.978 1.00 73.81 185 ASN A O 1
ATOM 1206 N N . GLY A 1 186 ? 9.731 4.802 17.895 1.00 56.56 186 GLY A N 1
ATOM 1207 C CA . GLY A 1 186 ? 9.317 6.206 17.954 1.00 56.56 186 GLY A CA 1
ATOM 1208 C C . GLY A 1 186 ? 8.273 6.463 19.038 1.00 56.56 186 GLY A C 1
ATOM 1209 O O . GLY A 1 186 ? 7.836 5.547 19.730 1.00 56.56 186 GLY A O 1
ATOM 1210 N N . ASN A 1 187 ? 7.905 7.732 19.213 1.00 54.56 187 ASN A N 1
ATOM 1211 C CA . ASN A 1 187 ? 6.953 8.149 20.241 1.00 54.56 187 ASN A CA 1
ATOM 1212 C C . ASN A 1 187 ? 5.774 8.982 19.684 1.00 54.56 187 ASN A C 1
ATOM 1214 O O . ASN A 1 187 ? 5.748 10.196 19.898 1.00 54.56 187 ASN A O 1
ATOM 1218 N N . PRO A 1 188 ? 4.823 8.382 18.932 1.00 54.34 188 PRO A N 1
ATOM 1219 C CA . PRO A 1 188 ? 3.575 9.086 18.605 1.00 54.34 188 PRO A CA 1
ATOM 1220 C C . PRO A 1 188 ? 2.299 8.280 18.873 1.00 54.34 188 PRO A C 1
ATOM 1222 O O . PRO A 1 188 ? 2.319 7.094 19.191 1.00 54.34 188 PRO A O 1
ATOM 1225 N N . ILE A 1 189 ? 1.173 8.985 18.750 1.00 49.72 189 ILE A N 1
ATOM 1226 C CA . ILE A 1 189 ? -0.179 8.583 19.149 1.00 49.72 189 ILE A CA 1
ATOM 1227 C C . ILE A 1 189 ? -0.580 7.279 18.445 1.00 49.72 189 ILE A C 1
ATOM 1229 O O . ILE A 1 189 ? -0.972 7.285 17.280 1.00 49.72 189 ILE A O 1
ATOM 1233 N N . ASN A 1 190 ? -0.476 6.169 19.174 1.00 53.81 190 ASN A N 1
ATOM 1234 C CA . ASN A 1 190 ? -1.010 4.872 18.780 1.00 53.81 190 ASN A CA 1
ATOM 1235 C C . ASN A 1 190 ? -2.428 4.762 19.341 1.00 53.81 190 ASN A C 1
ATOM 1237 O O . ASN A 1 190 ? -2.623 4.260 20.450 1.00 53.81 190 ASN A O 1
ATOM 1241 N N . ASN A 1 191 ? -3.411 5.263 18.595 1.00 54.97 191 ASN A N 1
ATOM 1242 C CA . ASN A 1 191 ? -4.807 5.063 18.961 1.00 54.97 191 ASN A CA 1
ATOM 1243 C C . ASN A 1 191 ? -5.110 3.574 18.771 1.00 54.97 191 ASN A C 1
ATOM 1245 O O . ASN A 1 191 ? -5.168 3.112 17.637 1.00 54.97 191 ASN A O 1
ATOM 1249 N N . LYS A 1 192 ? -5.265 2.822 19.861 1.00 54.66 192 LYS A N 1
ATOM 1250 C CA . LYS A 1 192 ? -5.774 1.446 19.811 1.00 54.66 192 LYS A CA 1
ATOM 1251 C C . LYS A 1 192 ? -7.244 1.446 20.171 1.00 54.66 192 LYS A C 1
ATOM 1253 O O . LYS A 1 192 ? -7.595 2.124 21.130 1.00 54.66 192 LYS A O 1
ATOM 1258 N N . ALA A 1 193 ? -8.077 0.675 19.477 1.00 51.09 193 ALA A N 1
ATOM 1259 C CA . ALA A 1 193 ? -9.452 0.463 19.928 1.00 51.09 193 ALA A CA 1
ATOM 1260 C C . ALA A 1 193 ? -9.470 0.106 21.432 1.00 51.09 193 ALA A C 1
ATOM 1262 O O . ALA A 1 193 ? -8.621 -0.661 21.906 1.00 51.09 193 ALA A O 1
ATOM 1263 N N . SER A 1 194 ? -10.384 0.710 22.198 1.00 51.69 194 SER A N 1
ATOM 1264 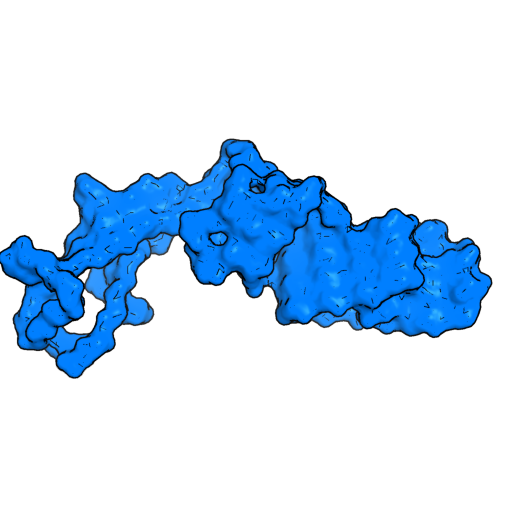C CA . SER A 1 194 ? -10.593 0.307 23.591 1.00 51.69 194 SER A CA 1
ATOM 1265 C C . SER A 1 194 ? -11.022 -1.159 23.583 1.00 51.69 194 SER A C 1
ATOM 1267 O O . SER A 1 194 ? -11.976 -1.506 22.894 1.00 51.69 194 SER A O 1
ATOM 1269 N N . GLU A 1 195 ? -10.333 -2.021 24.331 1.00 52.16 195 GLU A N 1
ATOM 1270 C CA . GLU A 1 195 ? -10.844 -3.373 24.563 1.00 52.16 195 GL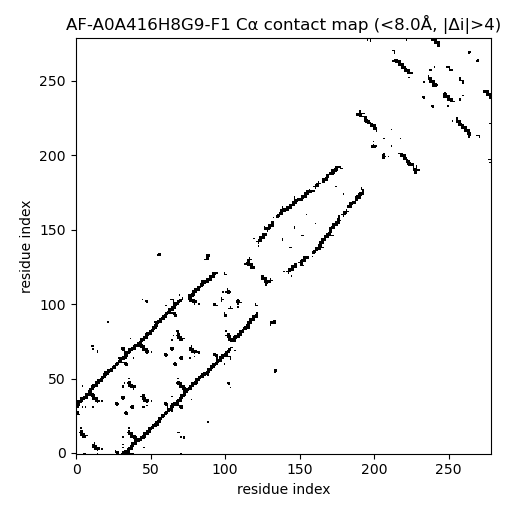U A CA 1
ATOM 1271 C C . GLU A 1 195 ? -12.133 -3.245 25.377 1.00 52.16 195 GLU A C 1
ATOM 1273 O O . GLU A 1 195 ? -12.108 -2.780 26.521 1.00 52.16 195 GLU A O 1
ATOM 1278 N N . THR A 1 196 ? -13.256 -3.614 24.763 1.00 59.53 196 THR A N 1
ATOM 1279 C CA . THR A 1 196 ? -14.574 -3.643 25.389 1.00 59.53 196 THR A CA 1
ATOM 1280 C C . THR A 1 196 ? -14.982 -5.096 25.611 1.00 59.53 196 THR A C 1
ATOM 1282 O O . THR A 1 196 ? -15.355 -5.817 24.690 1.00 59.53 196 THR A O 1
ATOM 1285 N N . ALA A 1 197 ? -14.904 -5.563 26.859 1.00 70.00 197 ALA A N 1
ATOM 1286 C CA . ALA A 1 197 ? -15.456 -6.865 27.228 1.00 70.00 197 ALA A CA 1
ATOM 1287 C C . ALA A 1 197 ? -16.915 -6.681 27.659 1.00 70.00 197 ALA A C 1
ATOM 1289 O O . ALA A 1 197 ? -17.176 -6.189 28.760 1.00 70.00 197 ALA A O 1
ATOM 1290 N N . ILE A 1 198 ? -17.860 -7.053 26.789 1.00 81.00 198 ILE A N 1
ATOM 1291 C CA . ILE A 1 198 ? -19.295 -7.000 27.092 1.00 81.00 198 ILE A CA 1
ATOM 1292 C C . ILE A 1 198 ? -19.691 -8.237 27.900 1.00 81.00 198 ILE A C 1
ATOM 1294 O O . ILE A 1 198 ? -19.397 -9.376 27.538 1.00 81.00 198 ILE A O 1
ATOM 1298 N N . THR A 1 199 ? -20.391 -8.009 29.004 1.00 86.88 199 THR A N 1
ATOM 1299 C CA . THR A 1 199 ? -21.011 -9.042 29.829 1.00 86.88 199 THR A CA 1
ATOM 1300 C C . THR A 1 199 ? -22.468 -8.689 30.081 1.00 86.88 199 THR A C 1
ATOM 1302 O O . THR A 1 199 ? -22.820 -7.520 30.227 1.00 86.88 199 THR A O 1
ATOM 1305 N N . PHE A 1 200 ? -23.318 -9.709 30.137 1.00 88.56 200 PHE A N 1
ATOM 1306 C CA . PHE A 1 200 ? -24.742 -9.554 30.404 1.00 88.56 200 PHE A CA 1
ATOM 1307 C C . PHE A 1 200 ? -25.048 -10.034 31.817 1.00 88.56 200 PHE A C 1
ATOM 1309 O O . PHE A 1 200 ? -24.537 -11.072 32.242 1.00 88.56 200 PHE A O 1
ATOM 1316 N N . TRP A 1 201 ? -25.876 -9.288 32.539 1.00 90.56 201 TRP A N 1
ATOM 1317 C CA . TRP A 1 201 ? -26.255 -9.592 33.913 1.00 9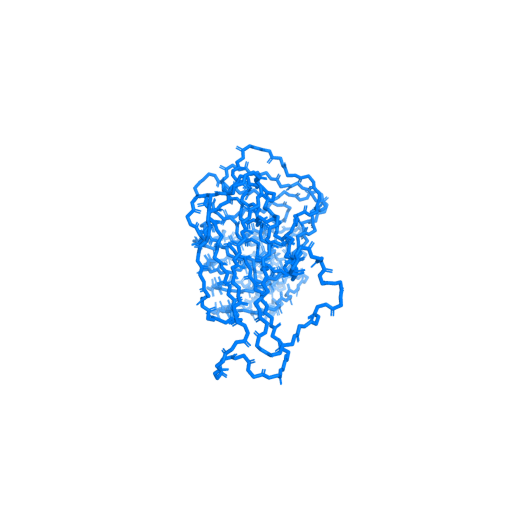0.56 201 TRP A CA 1
ATOM 1318 C C . TRP A 1 201 ? -27.762 -9.467 34.100 1.00 90.56 201 TRP A C 1
ATOM 1320 O O . TRP A 1 201 ? -28.394 -8.586 33.524 1.00 90.56 201 TRP A O 1
ATOM 1330 N N . LYS A 1 202 ? -28.330 -10.310 34.956 1.00 90.62 202 LYS A N 1
ATOM 1331 C CA . LYS A 1 202 ? -29.722 -10.228 35.396 1.00 90.62 202 LYS A CA 1
ATOM 1332 C C . LYS A 1 202 ? -29.777 -10.490 36.892 1.00 90.62 202 LYS A C 1
ATOM 1334 O O . LYS A 1 202 ? -29.161 -11.441 37.360 1.00 90.62 202 LYS A O 1
ATOM 1339 N N . ASP A 1 203 ? -30.468 -9.631 37.638 1.00 88.06 203 ASP A N 1
ATOM 1340 C CA . ASP A 1 203 ? -30.652 -9.770 39.091 1.00 88.06 203 ASP A CA 1
ATOM 1341 C C . ASP A 1 203 ? -29.334 -10.028 39.860 1.00 88.06 203 ASP A C 1
ATOM 1343 O O . ASP A 1 203 ? -29.271 -10.806 40.810 1.00 88.06 203 ASP A O 1
ATOM 1347 N N . GLY A 1 204 ? -28.241 -9.393 39.416 1.00 84.19 204 GLY A N 1
ATOM 1348 C CA . GLY A 1 204 ? -26.903 -9.545 40.002 1.00 84.19 204 GLY A CA 1
ATOM 1349 C C . GLY A 1 204 ? -26.134 -10.807 39.584 1.00 84.19 204 GLY A C 1
ATOM 1350 O O . GLY A 1 204 ? -25.004 -10.997 40.029 1.00 84.19 204 GLY A O 1
ATOM 1351 N N . GLN A 1 205 ? -26.689 -11.650 38.711 1.00 88.38 205 GLN A N 1
ATOM 1352 C CA . GLN A 1 205 ? -26.030 -12.842 38.174 1.00 88.38 205 GLN A CA 1
ATOM 1353 C C . GLN A 1 205 ? -25.585 -12.644 36.727 1.00 88.38 205 GLN A C 1
ATOM 1355 O O . GLN A 1 205 ? -26.331 -12.130 35.895 1.00 88.38 205 GLN A O 1
ATOM 1360 N N . LYS A 1 206 ? -24.362 -13.081 36.414 1.00 89.69 206 LYS A N 1
ATOM 1361 C CA . LYS A 1 206 ? -23.821 -13.047 35.054 1.00 89.69 206 LYS A CA 1
ATOM 1362 C C . LYS A 1 206 ? -24.499 -14.114 34.194 1.00 89.69 206 LYS A C 1
ATOM 1364 O O . LYS A 1 206 ? -24.465 -15.294 34.534 1.00 89.69 206 LYS A O 1
ATOM 1369 N N . LEU A 1 207 ? -25.042 -13.708 33.052 1.00 86.88 207 LEU A N 1
ATOM 1370 C CA . LEU A 1 207 ? -25.589 -14.599 32.034 1.00 86.88 207 LEU A CA 1
ATOM 1371 C C . LEU A 1 207 ? -24.429 -15.181 31.217 1.00 86.88 207 LEU A C 1
ATOM 1373 O O . LEU A 1 207 ? -23.804 -14.485 30.416 1.00 86.88 207 LEU A O 1
ATOM 1377 N N . THR A 1 208 ? -24.089 -16.446 31.454 1.00 82.50 208 THR A N 1
ATOM 1378 C CA . THR A 1 208 ? -22.939 -17.113 30.817 1.00 82.50 208 THR A CA 1
ATOM 1379 C C . THR A 1 208 ? -23.268 -17.749 29.471 1.00 82.50 208 THR A C 1
ATOM 1381 O O . THR A 1 208 ? -22.366 -17.924 28.657 1.00 82.50 208 THR A O 1
ATOM 1384 N N . ASP A 1 209 ? -24.536 -18.066 29.217 1.00 81.75 209 ASP A N 1
ATOM 1385 C CA . ASP A 1 209 ? -25.027 -18.626 27.953 1.00 81.75 209 ASP A CA 1
ATOM 1386 C C . ASP A 1 209 ? -25.645 -17.568 27.022 1.00 81.75 209 ASP A C 1
ATOM 1388 O O . ASP A 1 209 ? -26.105 -17.902 25.930 1.00 81.75 209 ASP A O 1
ATOM 1392 N N . GLY A 1 210 ? -25.652 -16.299 27.451 1.00 76.06 210 GLY A N 1
ATOM 1393 C CA . GLY A 1 210 ? -26.181 -15.170 26.686 1.00 76.06 210 GLY A CA 1
ATOM 1394 C C . GLY A 1 210 ? -27.700 -15.184 26.503 1.00 76.06 210 GLY A C 1
ATOM 1395 O O . GLY A 1 210 ? -28.199 -14.487 25.624 1.00 76.06 210 GLY A O 1
ATOM 1396 N N . LYS A 1 211 ? -28.445 -15.971 27.292 1.00 82.06 211 LYS A N 1
ATOM 1397 C CA . LYS A 1 211 ? -29.904 -16.072 27.171 1.00 82.06 211 LYS A CA 1
ATOM 1398 C C . LYS A 1 211 ? -30.616 -15.220 28.214 1.00 82.06 211 LYS A C 1
ATOM 1400 O O . LYS A 1 211 ? -30.244 -15.195 29.383 1.00 82.06 211 LYS A O 1
ATOM 1405 N N . ALA A 1 212 ? -31.690 -14.569 27.785 1.00 86.62 212 ALA A N 1
ATOM 1406 C CA . ALA A 1 212 ? -32.625 -13.841 28.633 1.00 86.62 212 ALA A CA 1
ATOM 1407 C C . ALA A 1 212 ? -34.058 -14.084 28.142 1.00 86.62 212 ALA A C 1
ATOM 1409 O O . ALA A 1 212 ? -34.267 -14.573 27.029 1.00 86.62 212 ALA A O 1
ATOM 1410 N N . VAL A 1 213 ? -35.047 -13.780 28.978 1.00 87.62 213 VAL A N 1
ATOM 1411 C CA . VAL A 1 213 ? -36.464 -13.975 28.661 1.00 87.62 213 VAL A CA 1
ATOM 1412 C C . VAL A 1 213 ? -37.074 -12.646 28.220 1.00 87.62 213 VAL A C 1
ATOM 1414 O O . VAL A 1 213 ? -36.763 -11.593 28.770 1.00 87.62 213 VAL A O 1
ATOM 1417 N N . TYR A 1 214 ? -37.966 -12.681 27.229 1.00 88.75 214 TYR A N 1
ATOM 1418 C CA . TYR A 1 214 ? -38.760 -11.506 26.868 1.00 88.75 214 TYR A CA 1
ATOM 1419 C C . TYR A 1 214 ? -39.539 -10.990 28.086 1.00 88.75 214 TYR A C 1
ATOM 1421 O O . TYR A 1 214 ? -40.206 -11.765 28.771 1.00 88.75 214 TYR A O 1
ATOM 1429 N N . GLY A 1 215 ? -39.470 -9.686 28.340 1.00 84.56 215 GLY A N 1
ATOM 1430 C CA . GLY A 1 215 ? -39.973 -9.064 29.565 1.00 84.56 215 GLY A CA 1
ATOM 1431 C C . GLY A 1 215 ? -38.906 -8.828 30.635 1.00 84.56 215 GLY A C 1
ATOM 1432 O O . GLY A 1 215 ? -39.153 -8.040 31.546 1.00 84.56 215 GLY A O 1
ATOM 1433 N N . ASP A 1 216 ? -37.731 -9.453 30.527 1.00 90.25 216 ASP A N 1
ATOM 1434 C CA . ASP A 1 216 ? -36.619 -9.197 31.440 1.00 90.25 216 ASP A CA 1
ATOM 1435 C C . ASP A 1 216 ? -35.999 -7.819 31.207 1.00 90.25 216 ASP A C 1
ATOM 1437 O O . ASP A 1 216 ? -35.994 -7.287 30.096 1.00 90.25 216 ASP A O 1
ATOM 1441 N N . THR A 1 217 ? -35.369 -7.292 32.252 1.00 90.62 217 THR A N 1
ATOM 1442 C CA . THR A 1 217 ? -34.390 -6.212 32.130 1.00 90.62 217 THR A CA 1
ATOM 1443 C C . THR A 1 217 ? -33.003 -6.796 32.356 1.00 90.62 217 THR A C 1
ATOM 1445 O O . THR A 1 217 ? -32.730 -7.364 33.414 1.00 90.62 217 THR A O 1
ATOM 1448 N N . VAL A 1 218 ? -32.131 -6.666 31.359 1.00 91.62 218 VAL A N 1
ATOM 1449 C CA . VAL A 1 218 ? -30.745 -7.142 31.407 1.00 91.62 218 VAL A CA 1
ATOM 1450 C C . VAL A 1 218 ? -29.814 -5.948 31.551 1.00 91.62 218 VAL A C 1
ATOM 1452 O O . VAL A 1 218 ? -29.944 -4.959 30.835 1.00 91.62 218 VAL A O 1
ATOM 1455 N N . THR A 1 219 ? -28.831 -6.047 32.436 1.00 92.69 219 THR A N 1
ATOM 1456 C CA . THR A 1 219 ? -27.732 -5.085 32.503 1.00 92.69 219 THR A CA 1
ATOM 1457 C C . THR A 1 219 ? -26.645 -5.504 31.523 1.00 92.69 219 THR A C 1
ATOM 1459 O O . THR A 1 219 ? -26.025 -6.560 31.676 1.00 92.69 219 THR A O 1
ATOM 1462 N N . VAL A 1 220 ? -26.392 -4.663 30.526 1.00 91.19 220 VAL A N 1
ATOM 1463 C CA . VAL A 1 220 ? -25.246 -4.779 29.625 1.00 91.19 220 VAL A CA 1
ATOM 1464 C C . VAL A 1 220 ? -24.095 -4.011 30.256 1.00 91.19 220 VAL A C 1
ATOM 1466 O O . VAL A 1 220 ? -24.121 -2.786 30.327 1.00 91.19 220 VAL A O 1
ATOM 1469 N N . GLN A 1 221 ? -23.088 -4.722 30.745 1.00 89.56 221 GLN A N 1
ATOM 1470 C CA . GLN A 1 221 ? -21.907 -4.118 31.347 1.00 89.56 221 GLN A CA 1
ATOM 1471 C C . GLN A 1 221 ? -20.719 -4.279 30.413 1.00 89.56 221 GLN A C 1
ATOM 1473 O O . GLN A 1 221 ? -20.428 -5.387 29.961 1.00 89.56 221 GLN A O 1
ATOM 1478 N N . VAL A 1 222 ? -19.996 -3.190 30.178 1.00 87.56 222 VAL A N 1
ATOM 1479 C CA . VAL A 1 222 ? -18.725 -3.221 29.468 1.00 87.56 222 VAL A CA 1
ATOM 1480 C C . VAL A 1 222 ? -17.589 -2.862 30.417 1.00 87.56 222 VAL A C 1
ATOM 1482 O O . VAL A 1 222 ? -17.641 -1.848 31.119 1.00 87.56 222 VAL A O 1
ATOM 1485 N N . ALA A 1 223 ? -16.559 -3.702 30.450 1.00 82.25 223 ALA A N 1
ATOM 1486 C CA . ALA A 1 223 ? -15.278 -3.321 31.026 1.00 82.25 223 ALA A CA 1
ATOM 1487 C C . ALA A 1 223 ? -14.489 -2.548 29.967 1.00 82.25 223 ALA A C 1
ATOM 1489 O O . ALA A 1 223 ? -14.304 -3.042 28.854 1.00 82.25 223 ALA A O 1
ATOM 1490 N N . VAL A 1 224 ? -14.049 -1.342 30.319 1.00 75.06 224 VAL A N 1
ATOM 1491 C CA . VAL A 1 224 ? -13.268 -0.457 29.457 1.00 75.06 224 VAL A CA 1
ATOM 1492 C C . VAL A 1 224 ? -11.841 -0.434 29.975 1.00 75.06 224 VAL A C 1
ATOM 1494 O O . VAL A 1 224 ? -11.532 0.226 30.970 1.00 75.06 224 VAL A O 1
ATOM 1497 N N . ALA A 1 225 ? -10.944 -1.118 29.274 1.00 66.62 225 ALA A N 1
ATOM 1498 C CA . ALA A 1 225 ? -9.521 -0.881 29.453 1.00 66.62 225 ALA A CA 1
ATOM 1499 C C . ALA A 1 225 ? -9.173 0.407 28.695 1.00 66.62 225 ALA A C 1
ATOM 1501 O O . ALA A 1 225 ? -9.048 0.391 27.469 1.00 66.62 225 ALA A O 1
ATOM 1502 N N . GLN A 1 226 ? -9.072 1.542 29.400 1.00 55.19 226 GLN A N 1
ATOM 1503 C CA . GLN A 1 226 ? -8.702 2.806 28.761 1.00 55.19 226 GLN A CA 1
ATOM 1504 C C . GLN A 1 226 ? -7.331 2.668 28.090 1.00 55.19 226 GLN A C 1
ATOM 1506 O O . GLN A 1 226 ? -6.296 2.623 28.753 1.00 55.19 226 GLN A O 1
ATOM 1511 N N . LYS A 1 227 ? -7.324 2.629 26.758 1.00 54.34 227 LYS A N 1
ATOM 1512 C CA . LYS A 1 227 ? -6.122 2.833 25.951 1.00 54.34 227 LYS A CA 1
ATOM 1513 C C . LYS A 1 227 ? -6.143 4.278 25.454 1.00 54.34 227 LYS A C 1
ATOM 1515 O O . LYS A 1 227 ? -7.203 4.797 25.097 1.00 54.34 227 LYS A O 1
ATOM 1520 N N . ASN A 1 228 ? -4.991 4.950 25.495 1.00 47.69 228 ASN A N 1
ATOM 1521 C CA . ASN A 1 228 ? -4.829 6.347 25.080 1.00 47.69 228 ASN A CA 1
ATOM 1522 C C . ASN A 1 228 ? -5.349 6.541 23.645 1.00 47.69 228 ASN A C 1
ATOM 1524 O O . ASN A 1 228 ? -4.651 6.224 22.687 1.00 47.69 228 ASN A O 1
ATOM 1528 N N . THR A 1 229 ? -6.573 7.049 23.496 1.00 48.53 229 THR A N 1
ATOM 1529 C CA . THR A 1 229 ? -7.209 7.278 22.193 1.00 48.53 229 THR A CA 1
ATOM 1530 C C . THR A 1 229 ? -7.736 8.701 22.063 1.00 48.53 229 THR A C 1
ATOM 1532 O O . THR A 1 229 ? -8.437 9.204 22.946 1.00 48.53 229 THR A O 1
ATOM 1535 N N . ARG A 1 230 ? -7.401 9.340 20.935 1.00 41.59 230 ARG A N 1
ATOM 1536 C CA . ARG A 1 230 ? -7.924 10.639 20.467 1.00 41.59 230 ARG A CA 1
ATOM 1537 C C . ARG A 1 230 ? -9.045 10.518 19.429 1.00 41.59 230 ARG A C 1
ATOM 1539 O O . ARG A 1 230 ? -9.669 11.527 19.124 1.00 41.59 230 ARG A O 1
ATOM 1546 N N . LEU A 1 231 ? -9.293 9.323 18.891 1.00 42.94 231 LEU A N 1
ATOM 1547 C CA . LEU A 1 231 ? -10.430 9.031 18.018 1.00 42.94 231 LEU A CA 1
ATOM 1548 C C . LEU A 1 231 ? -11.352 8.070 18.756 1.00 42.94 231 LEU A C 1
ATOM 1550 O O . LEU A 1 231 ? -11.042 6.892 18.903 1.00 42.94 231 LEU A O 1
ATOM 1554 N N . ARG A 1 232 ? -12.446 8.614 19.275 1.00 56.88 232 ARG A N 1
ATOM 1555 C CA . ARG A 1 232 ? -13.501 7.876 19.960 1.00 56.88 232 ARG A CA 1
ATOM 1556 C C . ARG A 1 232 ? -14.811 8.252 19.279 1.00 56.88 232 ARG A C 1
ATOM 1558 O O . ARG A 1 232 ? -15.014 9.426 18.970 1.00 56.88 232 ARG A O 1
ATOM 1565 N N . THR A 1 233 ? -15.666 7.269 19.006 1.00 60.97 233 THR A N 1
ATOM 1566 C CA . THR A 1 233 ? -17.047 7.542 18.581 1.00 60.97 233 THR A CA 1
ATOM 1567 C C . THR A 1 233 ? -17.827 8.152 19.744 1.00 60.97 233 THR A C 1
ATOM 1569 O O . THR A 1 233 ? -18.595 9.088 19.545 1.00 60.97 233 THR A O 1
ATOM 1572 N N . ALA A 1 234 ? -17.579 7.659 20.959 1.00 62.62 234 ALA A N 1
ATOM 1573 C CA . ALA A 1 234 ? -18.075 8.233 22.201 1.00 62.62 234 ALA A CA 1
ATOM 1574 C C . ALA A 1 234 ? -17.209 9.415 22.676 1.00 62.62 234 ALA A C 1
ATOM 1576 O O . ALA A 1 234 ? -16.029 9.518 22.338 1.00 62.62 234 ALA A O 1
ATOM 1577 N N . ALA A 1 235 ? -17.767 10.311 23.494 1.00 72.06 235 ALA A N 1
ATOM 1578 C CA . ALA A 1 235 ? -16.969 11.347 24.148 1.00 72.06 235 ALA A CA 1
ATOM 1579 C C . ALA A 1 235 ? -15.948 10.725 25.137 1.00 72.06 235 ALA A C 1
ATOM 1581 O O . ALA A 1 235 ? -16.028 9.532 25.449 1.00 72.06 235 ALA A O 1
ATOM 1582 N N . PRO A 1 236 ? -14.967 11.497 25.650 1.00 70.56 236 PRO A N 1
ATOM 1583 C CA . PRO A 1 236 ? -14.103 11.031 26.733 1.00 70.56 236 PRO A CA 1
ATOM 1584 C C . PRO A 1 236 ? -14.923 10.454 27.892 1.00 70.56 236 PRO A C 1
ATOM 1586 O O . PRO A 1 236 ? -15.954 11.014 28.257 1.00 70.56 236 PRO A O 1
ATOM 1589 N N . ASP A 1 237 ? -14.459 9.328 28.437 1.00 77.06 237 ASP A N 1
ATOM 1590 C CA . ASP A 1 237 ? -15.120 8.593 29.520 1.00 77.06 237 ASP A CA 1
ATOM 1591 C C . ASP A 1 237 ? -16.572 8.186 29.224 1.00 77.06 237 ASP A C 1
ATOM 1593 O O . ASP A 1 237 ? -17.355 8.011 30.150 1.00 77.06 237 ASP A O 1
ATOM 1597 N N . GLN A 1 238 ? -16.943 7.998 27.955 1.00 83.81 238 GLN A N 1
ATOM 1598 C CA . GLN A 1 238 ? -18.255 7.483 27.561 1.00 83.81 238 GLN A CA 1
ATOM 1599 C C . GLN A 1 238 ? -18.153 6.204 26.726 1.00 83.81 238 GLN A C 1
ATOM 1601 O O . GLN A 1 238 ? -17.121 5.922 26.117 1.00 83.81 238 GLN A O 1
ATOM 1606 N N . VAL A 1 239 ? -19.248 5.447 26.707 1.00 83.69 239 VAL A N 1
ATOM 1607 C CA . VAL A 1 239 ? -19.482 4.283 25.847 1.00 83.69 239 VAL A CA 1
ATOM 1608 C C . VAL A 1 239 ? -20.841 4.436 25.184 1.00 83.69 239 VAL A C 1
ATOM 1610 O O . VAL A 1 239 ? -21.831 4.678 25.872 1.00 83.69 239 VAL A O 1
ATOM 1613 N N . ILE A 1 240 ? -20.903 4.229 23.871 1.00 85.94 240 ILE A N 1
ATOM 1614 C CA . ILE A 1 240 ? -22.152 4.143 23.114 1.00 85.94 240 ILE A CA 1
ATOM 1615 C C . ILE A 1 240 ? -22.523 2.668 22.932 1.00 85.94 240 ILE A C 1
ATOM 1617 O O . ILE A 1 240 ? -21.789 1.912 22.294 1.00 85.94 240 ILE A O 1
ATOM 1621 N N . PHE A 1 241 ? -23.683 2.262 23.447 1.00 86.81 241 PHE A N 1
ATOM 1622 C CA . PHE A 1 241 ? -24.252 0.928 23.257 1.00 86.81 241 PHE A CA 1
ATOM 1623 C C . PHE A 1 241 ? -25.133 0.888 22.008 1.00 86.81 241 PHE A C 1
ATOM 1625 O O . PHE A 1 241 ? -25.941 1.791 21.774 1.00 86.81 241 PHE A O 1
ATOM 1632 N N . ARG A 1 242 ? -25.014 -0.175 21.208 1.00 86.06 242 ARG A N 1
ATOM 1633 C CA . ARG A 1 242 ? -25.781 -0.358 19.967 1.00 86.06 242 ARG A CA 1
ATOM 1634 C C . ARG A 1 242 ? -26.348 -1.769 19.845 1.00 86.06 242 ARG A C 1
ATOM 1636 O O . ARG A 1 242 ? -2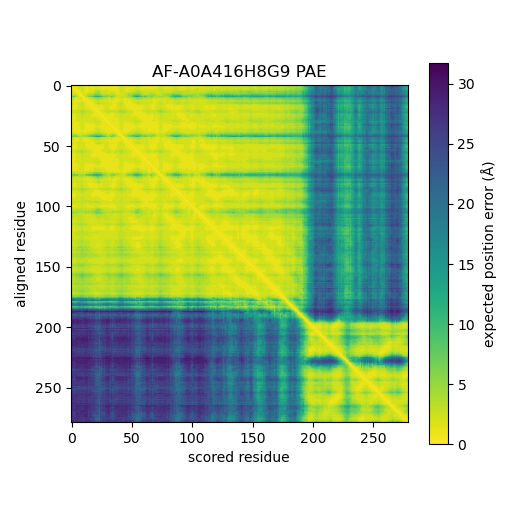5.733 -2.726 20.304 1.00 86.06 242 ARG A O 1
ATOM 1643 N N . ALA A 1 243 ? -27.490 -1.891 19.171 1.00 82.00 243 ALA A N 1
ATOM 1644 C CA . ALA A 1 243 ? -28.007 -3.146 18.628 1.00 82.00 243 ALA A CA 1
ATOM 1645 C C . ALA A 1 243 ? -27.983 -3.055 17.099 1.00 82.00 243 ALA A C 1
ATOM 1647 O O . ALA A 1 243 ? -28.742 -2.288 16.500 1.00 82.00 243 ALA A O 1
ATOM 1648 N N . GLY A 1 244 ? -27.076 -3.795 16.458 1.00 78.00 244 GLY A N 1
ATOM 1649 C CA . GLY A 1 244 ? -26.776 -3.585 15.040 1.00 78.00 244 GLY A CA 1
ATOM 1650 C C . GLY A 1 244 ? -26.337 -2.137 14.772 1.00 78.00 244 GLY A C 1
ATOM 1651 O O . GLY A 1 244 ? -25.381 -1.651 15.372 1.00 78.00 244 GLY A O 1
ATOM 1652 N N . THR A 1 245 ? -27.046 -1.427 13.889 1.00 72.75 245 THR A N 1
ATOM 1653 C CA . THR A 1 245 ? -26.787 -0.006 13.581 1.00 72.75 245 THR A CA 1
ATOM 1654 C C . THR A 1 245 ? -27.495 0.971 14.522 1.00 72.75 245 THR A C 1
ATOM 1656 O O . THR A 1 245 ? -27.174 2.160 14.522 1.00 72.75 245 THR A O 1
ATOM 1659 N N . THR A 1 246 ? -28.461 0.498 15.310 1.00 80.19 246 THR A N 1
ATOM 1660 C CA . THR A 1 246 ? -29.304 1.341 16.162 1.00 80.19 246 THR A CA 1
ATOM 1661 C C . THR A 1 246 ? -28.589 1.662 17.464 1.00 80.19 246 THR A C 1
ATOM 1663 O O . THR A 1 246 ? -28.140 0.763 18.172 1.00 80.19 246 THR A O 1
ATOM 1666 N N . GLU A 1 247 ? -28.505 2.946 17.796 1.00 88.75 247 GLU A N 1
ATOM 1667 C CA . GLU A 1 247 ? -28.008 3.400 19.091 1.00 88.75 247 GLU A CA 1
ATOM 1668 C C . GLU A 1 247 ? -29.048 3.150 20.185 1.00 88.75 247 GLU A C 1
ATOM 1670 O O . GLU A 1 247 ? -30.208 3.531 20.044 1.00 88.75 247 GLU A O 1
ATOM 1675 N N . LEU A 1 248 ? -28.627 2.474 21.253 1.00 88.44 248 LEU A N 1
ATOM 1676 C CA . LEU A 1 248 ? -29.463 2.158 22.410 1.00 88.44 248 LEU A CA 1
ATOM 1677 C C . LEU A 1 248 ? -29.324 3.218 23.504 1.00 88.44 248 LEU A C 1
ATOM 1679 O O . LEU A 1 248 ? -30.307 3.562 24.154 1.00 88.44 248 LEU A O 1
ATOM 1683 N N . GLY A 1 249 ? -28.106 3.726 23.702 1.00 88.81 249 GLY A N 1
ATOM 1684 C CA . GLY A 1 249 ? -27.804 4.724 24.720 1.00 88.81 249 GLY A CA 1
ATOM 1685 C C . GLY A 1 249 ? -26.310 4.994 24.854 1.00 88.81 249 GLY A C 1
ATOM 1686 O O . GLY A 1 249 ? -25.481 4.270 24.302 1.00 88.81 249 GLY A O 1
ATOM 1687 N N . THR A 1 250 ? -25.980 6.042 25.606 1.00 90.12 250 THR A N 1
ATOM 1688 C CA . THR A 1 250 ? -24.605 6.435 25.929 1.00 90.12 250 THR A CA 1
ATOM 1689 C C . THR A 1 250 ? -24.444 6.494 27.441 1.00 90.12 250 THR A C 1
ATOM 1691 O O . THR A 1 250 ? -25.259 7.125 28.109 1.00 90.12 250 THR A O 1
ATOM 1694 N N . GLU A 1 251 ? -23.394 5.874 27.974 1.00 92.31 251 GLU A N 1
ATOM 1695 C CA . GLU A 1 251 ? -23.138 5.793 29.416 1.00 92.31 251 GLU A CA 1
ATOM 1696 C C . GLU A 1 251 ? -21.730 6.254 29.772 1.00 92.31 251 GLU A C 1
ATOM 1698 O O . GLU A 1 251 ? -20.784 6.061 29.008 1.00 92.31 251 GLU A O 1
ATOM 1703 N N . THR A 1 252 ? -21.580 6.818 30.969 1.00 88.88 252 THR A N 1
ATOM 1704 C CA . THR A 1 252 ? -20.282 7.253 31.497 1.00 88.88 252 THR A CA 1
ATOM 1705 C C . THR A 1 252 ? -19.509 6.075 32.091 1.00 88.88 252 THR A C 1
ATOM 1707 O O . THR A 1 252 ? -20.038 5.280 32.871 1.00 88.88 252 THR A O 1
ATOM 1710 N N . VAL A 1 253 ? -18.220 5.990 31.780 1.00 85.00 253 VAL A N 1
ATOM 1711 C CA . VAL A 1 253 ? -17.283 5.025 32.352 1.00 85.00 253 VAL A CA 1
ATOM 1712 C C . VAL A 1 253 ? -16.929 5.445 33.775 1.00 85.00 253 VAL A C 1
ATOM 1714 O O . VAL A 1 253 ? -16.284 6.465 33.999 1.00 85.00 253 VAL A O 1
ATOM 1717 N N . THR A 1 254 ? -17.301 4.619 34.748 1.00 84.25 254 THR A N 1
ATOM 1718 C CA . THR A 1 254 ? -16.957 4.790 36.163 1.00 84.25 254 THR A CA 1
ATOM 1719 C C . THR A 1 254 ? -16.144 3.589 36.634 1.00 84.25 254 THR A C 1
ATOM 1721 O O . THR A 1 254 ? -16.540 2.441 36.425 1.00 84.25 254 THR A O 1
ATOM 1724 N N . ASN A 1 255 ? -14.985 3.832 37.256 1.00 82.88 255 ASN A N 1
ATOM 1725 C CA . ASN A 1 255 ? -14.074 2.783 37.744 1.00 82.88 255 ASN A CA 1
ATOM 1726 C C . ASN A 1 255 ? -13.719 1.720 36.680 1.00 82.88 255 ASN A C 1
ATOM 1728 O O . ASN A 1 255 ? -13.631 0.533 36.981 1.00 82.88 255 ASN A O 1
ATOM 1732 N N . GLY A 1 256 ? -13.543 2.141 35.423 1.00 79.00 256 GLY A N 1
ATOM 1733 C CA . GLY A 1 256 ? -13.215 1.240 34.311 1.00 79.00 256 GLY A CA 1
ATOM 1734 C C . GLY A 1 256 ? -14.396 0.428 33.770 1.00 79.00 256 GLY A C 1
ATOM 1735 O O . GLY A 1 256 ? -14.182 -0.502 33.000 1.00 79.00 256 GLY A O 1
ATOM 1736 N N . THR A 1 257 ? -15.637 0.757 34.141 1.00 85.31 257 THR A N 1
ATOM 1737 C CA . THR A 1 257 ? -16.840 0.070 33.645 1.00 85.31 257 THR A CA 1
ATOM 1738 C C . THR A 1 257 ? -17.937 1.053 33.245 1.00 85.31 257 THR A C 1
ATOM 1740 O O . THR A 1 257 ? -18.108 2.078 33.896 1.00 85.31 257 THR A O 1
ATOM 1743 N N . ALA A 1 258 ? -18.704 0.735 32.204 1.00 90.56 258 ALA A N 1
ATOM 1744 C CA . ALA A 1 258 ? -19.974 1.400 31.896 1.00 90.56 258 ALA A CA 1
ATOM 1745 C C . ALA A 1 258 ? -21.088 0.348 31.857 1.00 90.56 258 ALA A C 1
ATOM 1747 O O . ALA A 1 258 ? -20.850 -0.792 31.453 1.00 90.56 258 ALA A O 1
ATOM 1748 N N . SER A 1 259 ? -22.284 0.694 32.331 1.00 91.62 259 SER A N 1
ATOM 1749 C CA . SER A 1 259 ? -23.407 -0.245 32.444 1.00 91.62 259 SER A CA 1
ATOM 1750 C C . SER A 1 259 ? -24.677 0.386 31.895 1.00 91.62 259 SER A C 1
ATOM 1752 O O . SER A 1 259 ? -25.048 1.467 32.331 1.00 91.62 259 SER A O 1
ATOM 1754 N N . PHE A 1 260 ? -25.347 -0.313 30.984 1.00 92.94 260 PHE A N 1
ATOM 1755 C CA . PHE A 1 260 ? -26.603 0.102 30.373 1.00 92.94 260 PHE A CA 1
ATOM 1756 C C . PHE A 1 260 ? -27.718 -0.876 30.751 1.00 92.94 260 PHE A C 1
ATOM 1758 O O . PHE A 1 260 ? -27.547 -2.094 30.661 1.00 92.94 260 PHE A O 1
ATOM 1765 N N . SER A 1 261 ? -28.860 -0.348 31.187 1.00 92.81 261 SER A N 1
ATOM 1766 C CA . SER A 1 261 ? -30.033 -1.155 31.532 1.00 92.81 261 SER A CA 1
ATOM 1767 C C . SER A 1 261 ? -30.915 -1.337 30.302 1.00 92.81 261 SER A C 1
ATOM 1769 O O . SER A 1 261 ? -31.461 -0.366 29.779 1.00 92.81 261 SER A O 1
ATOM 1771 N N . LEU A 1 262 ? -31.053 -2.578 29.838 1.00 91.25 262 LEU A N 1
ATOM 1772 C CA . LEU A 1 262 ? -31.767 -2.920 28.617 1.00 91.25 262 LEU A CA 1
ATOM 1773 C C . LEU A 1 262 ? -33.057 -3.702 28.928 1.00 91.25 262 LEU A C 1
ATOM 1775 O O . LEU A 1 262 ? -32.992 -4.905 29.200 1.00 91.25 262 LEU A O 1
ATOM 1779 N N . PRO A 1 263 ? -34.238 -3.060 28.868 1.00 91.75 263 PRO A N 1
ATOM 1780 C CA . PRO A 1 263 ? -35.516 -3.757 28.969 1.00 91.75 263 PRO A CA 1
ATOM 1781 C C . PRO A 1 263 ? -35.843 -4.488 27.656 1.00 91.75 263 PRO A C 1
ATOM 1783 O O . PRO A 1 263 ? -36.041 -3.863 26.613 1.00 91.75 263 PRO A O 1
ATOM 1786 N N . LEU A 1 264 ? -35.959 -5.815 27.708 1.00 89.19 264 LEU A N 1
ATOM 1787 C CA . LEU A 1 264 ? -36.278 -6.687 26.572 1.00 89.19 264 LEU A CA 1
ATOM 1788 C C . LEU A 1 264 ? -37.791 -6.738 26.333 1.00 89.19 264 LEU A C 1
ATOM 1790 O O . LEU A 1 264 ? -38.441 -7.767 26.516 1.00 89.19 264 LEU A O 1
ATOM 1794 N N . THR A 1 265 ? -38.369 -5.595 25.970 1.00 90.50 265 THR A N 1
ATOM 1795 C CA . THR A 1 265 ? -39.816 -5.425 25.763 1.00 90.50 265 THR A CA 1
ATOM 1796 C C . THR A 1 265 ? -40.120 -4.676 24.469 1.00 90.50 265 THR A C 1
ATOM 1798 O O . THR A 1 265 ? -39.277 -3.958 23.934 1.00 90.50 265 THR A O 1
ATOM 1801 N N . GLY A 1 266 ? -41.349 -4.816 23.973 1.00 88.31 266 GLY A N 1
ATOM 1802 C CA . GLY A 1 266 ? -41.818 -4.116 22.779 1.00 88.31 266 GLY A CA 1
ATOM 1803 C C . GLY A 1 266 ? -41.367 -4.772 21.472 1.00 88.31 266 GLY A C 1
ATOM 1804 O O . GLY A 1 266 ? -40.765 -5.846 21.457 1.00 88.31 266 GLY A O 1
ATOM 1805 N N . ASP A 1 267 ? -41.683 -4.119 20.352 1.00 85.75 267 ASP A N 1
ATOM 1806 C CA . ASP A 1 267 ? -41.462 -4.686 19.016 1.00 85.75 267 ASP A CA 1
ATOM 1807 C C . ASP A 1 267 ? -39.984 -4.885 18.656 1.00 85.75 267 ASP A C 1
ATOM 1809 O O . ASP A 1 267 ? -39.669 -5.770 17.861 1.00 85.75 267 ASP A O 1
ATOM 1813 N N . SER A 1 268 ? -39.086 -4.104 19.262 1.00 79.50 268 SER A N 1
ATOM 1814 C CA . SER A 1 268 ? -37.641 -4.160 19.008 1.00 79.50 268 SER A CA 1
ATOM 1815 C C . SER A 1 268 ? -36.958 -5.402 19.590 1.00 79.50 268 SER A C 1
ATOM 1817 O O . SER A 1 268 ? -35.863 -5.735 19.149 1.00 79.50 268 SER A O 1
ATOM 1819 N N . TRP A 1 269 ? -37.593 -6.088 20.549 1.00 87.75 269 TRP A N 1
ATOM 1820 C CA . TRP A 1 269 ? -36.987 -7.173 21.335 1.00 87.75 269 TRP A CA 1
ATOM 1821 C C . TRP A 1 269 ? -37.824 -8.452 21.344 1.00 87.75 269 TRP A C 1
ATOM 1823 O O . TRP A 1 269 ? -37.832 -9.182 22.331 1.00 87.75 269 TRP A O 1
ATOM 1833 N N . LYS A 1 270 ? -38.560 -8.733 20.264 1.00 88.25 270 LYS A N 1
ATOM 1834 C CA . LYS A 1 270 ? -39.259 -10.020 20.109 1.00 88.25 270 LYS A CA 1
ATOM 1835 C C . LYS A 1 270 ? -38.276 -11.190 20.294 1.00 88.25 270 LYS A C 1
ATOM 1837 O O . LYS A 1 270 ? -37.105 -11.032 19.987 1.00 88.25 270 LYS A O 1
ATOM 1842 N N . PRO A 1 271 ? -38.714 -12.364 20.785 1.00 88.19 271 PRO A N 1
ATOM 1843 C CA . PRO A 1 271 ? -37.810 -13.495 20.999 1.00 88.19 271 PRO A CA 1
ATOM 1844 C C . PRO A 1 271 ? -37.013 -13.869 19.734 1.00 88.19 271 PRO A C 1
ATOM 1846 O O . PRO A 1 271 ? -37.570 -14.454 18.808 1.00 88.19 271 PRO A O 1
ATOM 1849 N N . ASP A 1 272 ? -35.725 -13.514 19.709 1.00 86.56 272 ASP A N 1
ATOM 1850 C CA . ASP A 1 272 ? -34.7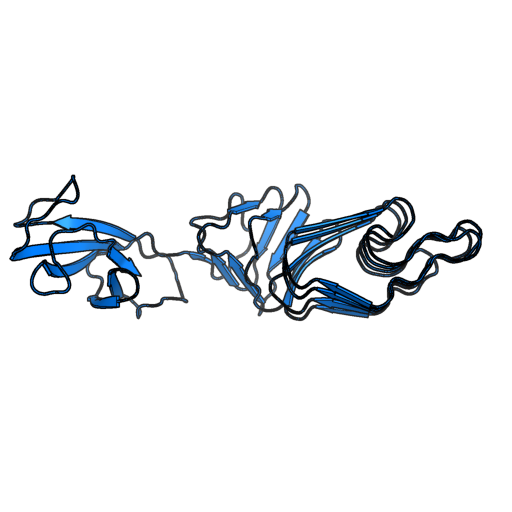74 -13.760 18.618 1.00 86.56 272 ASP A CA 1
ATOM 1851 C C . ASP A 1 272 ? -33.323 -13.542 19.109 1.00 86.56 272 ASP A C 1
ATOM 1853 O O . ASP A 1 272 ? -33.083 -13.240 20.283 1.00 86.56 272 ASP A O 1
ATOM 1857 N N . SER A 1 273 ? -32.344 -13.707 18.220 1.00 82.75 273 SER A N 1
ATOM 1858 C CA . SER A 1 273 ? -30.928 -13.437 18.466 1.00 82.75 273 SER A CA 1
ATOM 1859 C C . SER A 1 273 ? -30.577 -11.988 18.139 1.00 82.75 273 SER A C 1
ATOM 1861 O O . SER A 1 273 ? -30.826 -11.507 17.036 1.00 82.75 273 SER A O 1
ATOM 1863 N N . TYR A 1 274 ? -29.915 -11.315 19.078 1.00 82.62 274 TYR A N 1
ATOM 1864 C CA . TYR A 1 274 ? -29.493 -9.924 18.936 1.00 82.62 274 TYR A CA 1
ATOM 1865 C C . TYR A 1 274 ? -28.001 -9.780 19.224 1.00 82.62 274 TYR A C 1
ATOM 1867 O O . TYR A 1 274 ? -27.481 -10.368 20.171 1.00 82.62 274 TYR A O 1
ATOM 1875 N N . THR A 1 275 ? -27.315 -8.956 18.434 1.00 82.00 275 THR A N 1
ATOM 1876 C CA . THR A 1 275 ? -25.913 -8.598 18.674 1.00 82.00 275 THR A CA 1
ATOM 1877 C C . THR A 1 275 ? -25.839 -7.202 19.273 1.00 82.00 275 THR A C 1
ATOM 1879 O O . THR A 1 275 ? -26.291 -6.235 18.655 1.00 82.00 275 THR A O 1
ATOM 1882 N N . ILE A 1 276 ? -25.244 -7.106 20.462 1.00 84.62 276 ILE A N 1
ATOM 1883 C CA . ILE A 1 276 ? -24.980 -5.838 21.145 1.00 84.62 276 ILE A CA 1
ATOM 1884 C C . ILE A 1 276 ? -23.507 -5.482 20.981 1.00 84.62 276 ILE A C 1
ATOM 1886 O O . ILE A 1 276 ? -22.640 -6.328 21.194 1.00 84.62 276 ILE A O 1
ATOM 1890 N N . THR A 1 277 ? -23.230 -4.233 20.624 1.00 81.62 277 THR A N 1
ATOM 1891 C CA . THR A 1 277 ? -21.872 -3.688 20.514 1.00 81.62 277 THR A CA 1
ATOM 1892 C C . THR A 1 277 ? -21.714 -2.447 21.392 1.00 81.62 277 THR A C 1
ATOM 1894 O O . THR A 1 277 ? -22.698 -1.823 21.796 1.00 81.62 277 THR A O 1
ATOM 1897 N N . ALA A 1 278 ? -20.465 -2.117 21.725 1.00 80.75 278 ALA A N 1
ATOM 1898 C CA . ALA A 1 278 ? -20.090 -0.981 22.564 1.00 80.75 278 ALA A CA 1
ATOM 1899 C C . ALA A 1 278 ? -18.827 -0.317 21.991 1.00 80.75 278 ALA A C 1
ATOM 1901 O O . ALA A 1 278 ? -17.865 -1.029 21.688 1.00 80.75 278 ALA A O 1
ATOM 1902 N N . ALA A 1 279 ? -18.837 1.012 21.843 1.00 72.50 279 ALA A N 1
ATOM 1903 C CA . ALA A 1 279 ? -17.749 1.811 21.259 1.00 72.50 279 ALA A CA 1
ATOM 1904 C C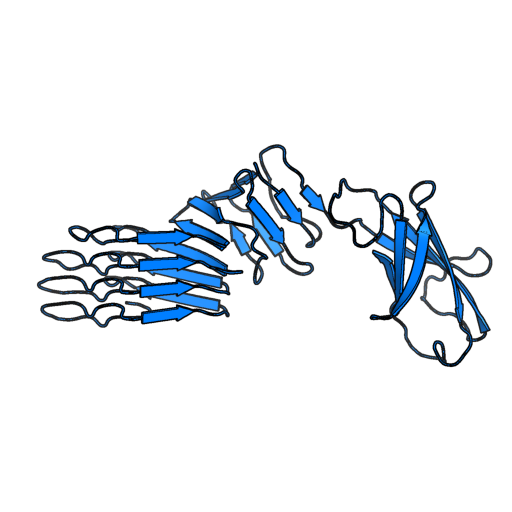 . ALA A 1 279 ? -17.494 3.117 22.021 1.00 72.50 279 ALA A C 1
ATOM 1906 O O . ALA A 1 279 ? -18.457 3.629 22.636 1.00 72.50 279 ALA A O 1
#

Secondary structure (DSSP, 8-state):
--EEPPPBSSBPPP--EEEE-SSEEEEEESSS-SEEPPPBSSSBPPP--EEEEEEEEEEEEESSS-SEEPPPBSSBPPP--EEEEEEEEEEEEEESSS-SEEPPTTS---EEEEEEEEEEETTEEEEESSPBP-S-EEE-TT-EEEE-TT-EEEE-TT--EEESSEEEESSEEEE-SS--BS-EES---EEEPPEEEEEEEETTEEESS----TT-EEEEEEEEE----S--SSPTTEEEEEETTEEEEEEE-BTTEEEEEEE--SGGG-SS---EEE-

Radius of gyration: 25.48 Å; Cα contacts (8 Å, |Δi|>4): 979; chains: 1; bounding box: 63×34×72 Å

pLDDT: mean 88.67, std 12.61, range [41.59, 98.88]

Sequence (279 aa):
AGIGGGSGSSSGGSGGTIEISGGTVTATSVHGAGIGGGYGYYGVGGSGGTITISGGMVMASSDRGAGIGGGIGYGYGGSGGQFTVNGNAVVFAISNQAAHIGGSSGGSEGTKKLNQGVVFEGSNGTVHGSPELPGDITIPDGSTLTVPNGSTLTVPDGTTVMNNGTITNSGTINDFSGSINGSVNGNPINNKASETAITFWKDGQKLTDGKAVYGDTVTVQVAVAQKNTRLRTAAPDQVIFRAGTTELGTETVTNGTASFSLPLTGDSWKPDSYTITAA